Protein AF-A0A1D7NLD3-F1 (afdb_monomer)

Sequence (214 aa):
MAVQKTLVRSAPGFVASYILITTTVFVLLDVYAYEEGGLYALASFLNWGLGYVLFLGLMQNGGLTPEGTRTGIGTYFALGIAINILVALALVAFIIPGLYLLMRWLPAYSRALISYDGVGNSMRWSWAQTEPWQRPLSVGMLFPVLCLGASLAVPAIYSNFVEYVDDTEFALWSIFTNGVMSIGFVWLTVYGVAAFKLVCDQTADTGEALPASV

Solvent-accessible surface area (backbone atoms only — not comparable to full-atom values): 11212 Å² total; per-residue (Å²): 111,69,62,41,54,51,35,50,68,51,26,48,67,43,54,51,49,48,35,54,51,52,20,5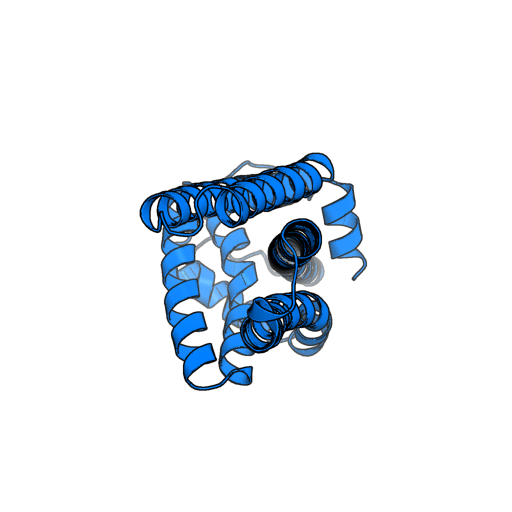1,54,52,31,50,34,61,76,76,38,69,83,42,63,70,58,55,52,53,52,49,53,51,48,53,53,48,48,52,54,33,48,49,41,36,37,51,54,58,63,71,37,86,90,47,70,62,40,60,73,64,53,53,52,55,38,46,54,54,50,50,52,56,30,48,56,30,36,73,76,36,56,67,64,10,53,51,50,44,68,34,38,40,25,14,55,57,44,27,36,57,32,88,48,51,57,68,56,18,39,53,49,20,43,65,63,40,59,91,40,49,66,68,50,54,62,64,44,48,60,33,50,50,24,49,48,47,47,53,50,50,57,60,54,43,69,78,45,52,95,80,54,53,77,67,57,50,51,53,47,39,46,49,43,36,41,40,38,34,49,18,51,52,47,45,49,43,46,19,53,35,53,35,50,57,47,51,54,49,34,60,76,70,68,48,71,78,81,78,78,133

Secondary structure (DSSP, 8-state):
-HHHHHHHHHSHHHHHHHHHHHHHHHHHHHHH-TT-HHHHHHHHHHHHHHHHHHHHHHHHHTTS-TT--SS-HHHHHHHHHHHHHHHHHHHHH-HHHHHHHHHHHHHHHHHHHHSS--HHHHHHHHHHHTSTTHHHHHHHHHHHHHHHHHHHHHHHHHHTTGGG--HHHHHHHHHHHHHHHHHHHHHHHHHHHHHHHHHHHHHHHTTPPP----

Structure (mmCIF, N/CA/C/O backbone):
data_AF-A0A1D7NLD3-F1
#
_entry.id   AF-A0A1D7NLD3-F1
#
loop_
_atom_site.group_PDB
_atom_site.id
_atom_site.type_symbol
_atom_site.label_atom_id
_atom_site.label_alt_id
_atom_site.label_comp_id
_atom_site.label_asym_id
_atom_site.label_entity_id
_atom_site.label_seq_id
_atom_site.pdbx_PDB_ins_code
_atom_site.Cartn_x
_atom_site.Cartn_y
_atom_site.Cartn_z
_atom_site.occupancy
_atom_site.B_iso_or_equiv
_atom_site.auth_seq_id
_atom_site.auth_comp_id
_atom_site.auth_asym_id
_atom_site.auth_atom_id
_atom_site.pdbx_PDB_model_num
ATOM 1 N N . MET A 1 1 ? -10.048 -13.022 4.665 1.00 68.62 1 MET A N 1
ATOM 2 C CA . MET A 1 1 ? -10.222 -13.065 3.191 1.00 68.62 1 MET A CA 1
ATOM 3 C C . MET A 1 1 ? -11.588 -12.548 2.723 1.00 68.62 1 MET A C 1
ATOM 5 O O . MET A 1 1 ? -11.620 -11.807 1.750 1.00 68.62 1 MET A O 1
ATOM 9 N N . ALA A 1 2 ? -12.707 -12.884 3.385 1.00 83.44 2 ALA A N 1
ATOM 10 C CA . ALA A 1 2 ? -14.034 -12.369 3.007 1.00 83.44 2 ALA A CA 1
ATOM 11 C C . ALA A 1 2 ? -14.119 -10.827 3.043 1.00 83.44 2 ALA A C 1
ATOM 13 O O . ALA A 1 2 ? -14.520 -10.224 2.055 1.00 83.44 2 ALA A O 1
ATOM 14 N N . VAL A 1 3 ? -13.626 -10.191 4.116 1.00 86.62 3 VAL A N 1
ATOM 15 C CA . VAL A 1 3 ? -13.619 -8.720 4.273 1.00 86.62 3 VAL A CA 1
ATOM 16 C C . VAL A 1 3 ? -12.855 -8.008 3.149 1.00 86.62 3 VAL A C 1
ATOM 18 O O . VAL A 1 3 ? -13.361 -7.049 2.577 1.00 86.62 3 VAL A O 1
ATOM 21 N N . GLN A 1 4 ? -11.673 -8.507 2.774 1.00 88.88 4 GLN A N 1
ATOM 22 C CA . GLN A 1 4 ? -10.877 -7.947 1.671 1.00 88.88 4 GLN A CA 1
ATOM 23 C C . GLN A 1 4 ? -11.639 -8.002 0.339 1.00 88.88 4 GLN A C 1
ATOM 25 O O . GLN A 1 4 ? -11.691 -7.011 -0.383 1.00 88.88 4 GLN A O 1
ATOM 30 N N . LYS A 1 5 ? -12.288 -9.138 0.035 1.00 90.56 5 LYS A N 1
ATOM 31 C CA . LYS A 1 5 ? -13.119 -9.283 -1.172 1.00 90.56 5 LYS A CA 1
ATOM 32 C C . LYS A 1 5 ? -14.277 -8.285 -1.176 1.00 90.56 5 LYS A C 1
ATOM 34 O O . LYS A 1 5 ? -14.559 -7.702 -2.218 1.00 90.56 5 LYS A O 1
ATOM 39 N N . THR A 1 6 ? -14.927 -8.083 -0.032 1.00 91.88 6 THR A N 1
ATOM 40 C CA . THR A 1 6 ? -16.003 -7.095 0.105 1.00 91.88 6 THR A CA 1
ATOM 41 C C . THR A 1 6 ? -15.493 -5.675 -0.131 1.00 91.88 6 THR A C 1
ATOM 43 O O . THR A 1 6 ? -16.111 -4.954 -0.903 1.00 91.88 6 THR A O 1
ATOM 46 N N . LEU A 1 7 ? -14.343 -5.300 0.442 1.00 91.56 7 LEU A N 1
ATOM 47 C CA . LEU A 1 7 ? -13.750 -3.965 0.270 1.00 91.56 7 LEU A CA 1
ATOM 48 C C . LEU A 1 7 ? -13.356 -3.663 -1.183 1.00 91.56 7 LEU A C 1
A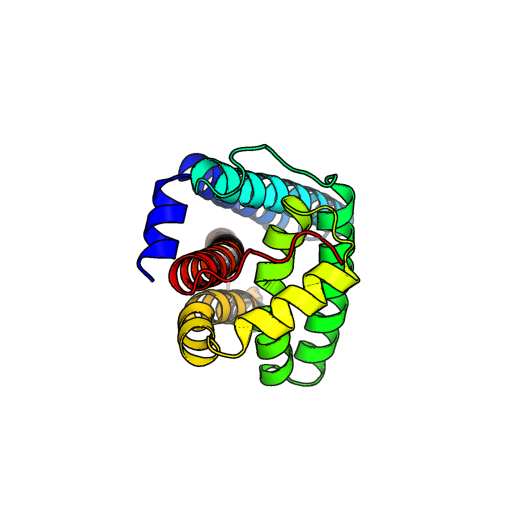TOM 50 O O . LEU A 1 7 ? -13.634 -2.582 -1.695 1.00 91.56 7 LEU A O 1
ATOM 54 N N . VAL A 1 8 ? -12.752 -4.629 -1.881 1.00 92.94 8 VAL A N 1
ATOM 55 C CA . VAL A 1 8 ? -12.428 -4.460 -3.309 1.00 92.94 8 VAL A CA 1
ATOM 56 C C . VAL A 1 8 ? -13.703 -4.282 -4.132 1.00 92.94 8 VAL A C 1
ATOM 58 O O . VAL A 1 8 ? -13.760 -3.429 -5.013 1.00 92.94 8 VAL A O 1
ATOM 61 N N . ARG A 1 9 ? -14.749 -5.058 -3.827 1.00 94.44 9 ARG A N 1
ATOM 62 C CA . ARG A 1 9 ? -16.044 -4.968 -4.517 1.00 94.44 9 ARG A CA 1
ATOM 63 C C . ARG A 1 9 ? -16.818 -3.694 -4.198 1.00 94.44 9 ARG A C 1
ATOM 65 O O . ARG A 1 9 ? -17.620 -3.286 -5.029 1.00 94.44 9 ARG A O 1
ATOM 72 N N . SER A 1 10 ? -16.595 -3.075 -3.039 1.00 92.69 10 SER A N 1
ATOM 73 C CA . SER A 1 10 ? -17.234 -1.805 -2.686 1.00 92.69 10 SER A CA 1
ATOM 74 C C . SER A 1 10 ? -16.553 -0.599 -3.335 1.00 92.69 10 SER A C 1
ATOM 76 O O . SER A 1 10 ? -17.198 0.424 -3.516 1.00 92.69 10 SER A O 1
ATOM 78 N N . ALA A 1 11 ? -15.275 -0.702 -3.716 1.00 94.56 11 ALA A N 1
ATOM 79 C CA . ALA A 1 11 ? -14.520 0.399 -4.322 1.00 94.56 11 ALA A CA 1
ATOM 80 C C . ALA A 1 11 ? -13.793 0.012 -5.634 1.00 94.56 11 ALA A C 1
ATOM 82 O O . ALA A 1 11 ? -12.611 0.334 -5.794 1.00 94.56 11 ALA A O 1
ATOM 83 N N . PRO A 1 12 ? -14.457 -0.647 -6.608 1.00 95.94 12 PRO A N 1
ATOM 84 C CA . PRO A 1 12 ? -13.783 -1.179 -7.792 1.00 95.94 12 PRO A CA 1
ATOM 85 C C . PRO A 1 12 ? -13.204 -0.067 -8.671 1.00 95.94 12 PRO A C 1
ATOM 87 O O . PRO A 1 12 ? -12.126 -0.236 -9.232 1.00 95.94 12 PRO A O 1
ATOM 90 N N . GLY A 1 13 ? -13.876 1.090 -8.743 1.00 96.31 13 GLY A N 1
ATOM 91 C CA . GLY A 1 13 ? -13.401 2.251 -9.498 1.00 96.31 13 GLY A CA 1
ATOM 92 C C . GLY A 1 13 ? -12.073 2.795 -8.970 1.00 96.31 13 GLY A C 1
ATOM 93 O O . GLY A 1 13 ? -11.173 3.062 -9.760 1.00 96.31 13 GLY A O 1
ATOM 94 N N . PHE A 1 14 ? -11.910 2.886 -7.647 1.00 96.81 14 PHE A N 1
ATOM 95 C CA . PHE A 1 14 ? -10.658 3.330 -7.025 1.00 96.81 14 PHE A CA 1
ATOM 96 C C . PHE A 1 14 ? -9.523 2.333 -7.259 1.00 96.81 14 PHE A C 1
ATOM 98 O O . PHE A 1 14 ? -8.421 2.733 -7.625 1.00 96.81 14 PHE A O 1
ATOM 105 N N . VAL A 1 15 ? -9.809 1.037 -7.105 1.00 97.25 15 VAL A N 1
ATOM 106 C CA . VAL A 1 15 ? -8.840 -0.040 -7.349 1.00 97.25 15 VAL A CA 1
ATOM 107 C C . VAL A 1 15 ? -8.377 -0.044 -8.806 1.00 97.25 15 VAL A C 1
ATOM 109 O O . VAL A 1 15 ? -7.177 -0.002 -9.068 1.00 97.25 15 VAL A O 1
ATOM 112 N N . ALA A 1 16 ? -9.318 -0.053 -9.753 1.00 97.56 16 ALA A N 1
ATOM 113 C CA . ALA A 1 16 ? -9.008 -0.078 -11.178 1.00 97.56 16 ALA A CA 1
ATOM 114 C C . ALA A 1 16 ? -8.259 1.186 -11.616 1.00 97.56 16 ALA A C 1
ATOM 116 O O . ALA A 1 16 ? -7.254 1.081 -12.312 1.00 97.56 16 ALA A O 1
ATOM 117 N N . SER A 1 17 ? -8.700 2.366 -11.166 1.00 97.69 17 SER A N 1
ATOM 118 C CA . SER A 1 17 ? -8.044 3.633 -11.513 1.00 97.69 17 SER A CA 1
ATOM 119 C C . SER A 1 17 ? -6.619 3.690 -10.975 1.00 97.69 17 SER A C 1
ATOM 121 O O . SER A 1 17 ? -5.718 4.076 -11.710 1.00 97.69 17 SER A O 1
ATOM 123 N N . TYR A 1 18 ? -6.393 3.264 -9.727 1.00 97.81 18 TYR A N 1
ATOM 124 C CA . TYR A 1 18 ? -5.048 3.222 -9.159 1.00 97.81 18 TYR A CA 1
ATOM 125 C C . TYR A 1 18 ? -4.126 2.325 -9.991 1.00 97.81 18 TYR A C 1
ATOM 127 O O . TYR A 1 18 ? -3.056 2.777 -10.391 1.00 97.81 18 TYR A O 1
ATOM 135 N N . ILE A 1 19 ? -4.551 1.092 -10.299 1.00 97.50 19 ILE A N 1
ATOM 136 C CA . ILE A 1 19 ? -3.748 0.146 -11.089 1.00 97.50 19 ILE A CA 1
ATOM 137 C C . ILE A 1 19 ? -3.465 0.722 -12.473 1.00 97.50 19 ILE A C 1
ATOM 139 O O . ILE A 1 19 ? -2.308 0.863 -12.844 1.00 97.50 19 ILE A O 1
ATOM 143 N N . LEU A 1 20 ? -4.502 1.123 -13.212 1.00 97.94 20 LEU A N 1
ATOM 144 C CA . LEU A 1 20 ? -4.343 1.607 -14.582 1.00 97.94 20 LEU A CA 1
ATOM 145 C C . LEU A 1 20 ? -3.452 2.846 -14.656 1.00 97.94 20 LEU A C 1
ATOM 147 O O . LEU A 1 20 ? -2.550 2.885 -15.489 1.00 97.94 20 LEU A O 1
ATOM 151 N N . ILE A 1 21 ? -3.670 3.838 -13.789 1.00 97.88 21 ILE A N 1
ATOM 152 C CA . ILE A 1 21 ? -2.895 5.082 -13.813 1.00 97.88 21 ILE A CA 1
ATOM 153 C C . ILE A 1 21 ? -1.442 4.804 -13.433 1.00 97.88 21 ILE A C 1
ATOM 155 O O . ILE A 1 21 ? -0.544 5.199 -14.168 1.00 97.88 21 ILE A O 1
ATOM 159 N N . THR A 1 22 ? -1.196 4.111 -12.318 1.00 97.31 22 THR A N 1
ATOM 160 C CA . THR A 1 22 ? 0.179 3.881 -11.849 1.00 97.31 22 THR A CA 1
ATOM 161 C C . THR A 1 22 ? 0.950 2.980 -12.805 1.00 97.31 22 THR A C 1
ATOM 163 O O . THR A 1 22 ? 2.046 3.349 -13.210 1.00 97.31 22 THR A O 1
ATOM 166 N N . THR A 1 23 ? 0.361 1.869 -13.259 1.00 96.75 23 THR A N 1
ATOM 167 C CA . THR A 1 23 ? 1.004 0.991 -14.242 1.00 96.75 23 THR A CA 1
ATOM 168 C C . THR A 1 23 ? 1.307 1.743 -15.534 1.00 96.75 23 THR A C 1
ATOM 170 O O . THR A 1 23 ? 2.436 1.692 -16.000 1.00 96.75 23 THR A O 1
ATOM 173 N N . THR A 1 24 ? 0.352 2.501 -16.083 1.00 97.12 24 THR A N 1
ATOM 174 C CA . THR A 1 24 ? 0.583 3.254 -17.329 1.00 97.12 24 THR A CA 1
ATOM 175 C C . THR A 1 24 ? 1.682 4.299 -17.161 1.00 97.12 24 THR A C 1
ATOM 177 O O . THR A 1 24 ? 2.563 4.392 -18.006 1.00 97.12 24 THR A O 1
ATOM 180 N N . VAL A 1 25 ? 1.656 5.077 -16.073 1.00 96.94 25 VAL A N 1
ATOM 181 C CA . VAL A 1 25 ? 2.651 6.130 -15.828 1.00 96.94 25 VAL A CA 1
ATOM 182 C C . VAL A 1 25 ? 4.054 5.543 -15.715 1.00 96.94 25 VAL A C 1
ATOM 184 O O . VAL A 1 25 ? 4.954 6.032 -16.390 1.00 96.94 25 VAL A O 1
ATOM 187 N N . PHE A 1 26 ? 4.249 4.491 -14.917 1.00 95.00 26 PHE A N 1
ATOM 188 C CA . PHE A 1 26 ? 5.578 3.897 -14.762 1.00 95.00 26 PHE A CA 1
ATOM 189 C C . PHE A 1 26 ? 6.047 3.162 -16.023 1.00 95.00 26 PHE A C 1
ATOM 191 O O . PHE A 1 26 ? 7.214 3.286 -16.371 1.00 95.00 26 PHE A O 1
ATOM 198 N N . VAL A 1 27 ? 5.150 2.521 -16.783 1.00 94.69 27 VAL A N 1
ATOM 199 C CA . VAL A 1 27 ? 5.501 1.944 -18.095 1.00 94.69 27 VAL A CA 1
ATOM 200 C C . VAL A 1 27 ? 5.967 3.016 -19.075 1.00 94.69 27 VAL A C 1
ATOM 202 O O . VAL A 1 27 ? 6.957 2.829 -19.774 1.00 94.69 27 VAL A O 1
ATOM 205 N N . LEU A 1 28 ? 5.278 4.159 -19.131 1.00 95.44 28 LEU A N 1
ATOM 206 C CA . LEU A 1 28 ? 5.694 5.262 -19.997 1.00 95.44 28 LEU A CA 1
ATOM 207 C C . LEU A 1 28 ? 7.058 5.826 -19.585 1.00 95.44 28 LEU A C 1
ATOM 209 O O . LEU A 1 28 ? 7.843 6.183 -20.459 1.00 95.44 28 LEU A O 1
ATOM 213 N N . LEU A 1 29 ? 7.348 5.891 -18.282 1.00 94.62 29 LEU A N 1
ATOM 214 C CA . LEU A 1 29 ? 8.667 6.298 -17.802 1.00 94.62 29 LEU A CA 1
ATOM 215 C C . LEU A 1 29 ? 9.743 5.282 -18.179 1.00 94.62 29 LEU A C 1
ATOM 217 O O . LEU A 1 29 ? 10.765 5.681 -18.722 1.00 94.62 29 LEU A O 1
ATOM 221 N N . ASP A 1 30 ? 9.485 3.990 -17.987 1.00 90.69 30 ASP A N 1
ATOM 222 C CA . ASP A 1 30 ? 10.442 2.935 -18.326 1.00 90.69 30 ASP A CA 1
ATOM 223 C C . ASP A 1 30 ? 10.759 2.906 -19.826 1.00 90.69 30 ASP A C 1
ATOM 225 O O . ASP A 1 30 ? 11.909 2.719 -20.206 1.00 90.69 30 ASP A O 1
ATOM 229 N N . VAL A 1 31 ? 9.761 3.119 -20.688 1.00 90.44 31 VAL A N 1
ATOM 230 C CA . VAL A 1 31 ? 9.941 3.044 -22.147 1.00 90.44 31 VAL A CA 1
ATOM 231 C C . VAL A 1 31 ? 10.528 4.330 -22.731 1.00 90.44 31 VAL A C 1
ATOM 233 O O . VAL A 1 31 ? 11.356 4.265 -23.635 1.00 90.44 31 VAL A O 1
ATOM 236 N N . TYR A 1 32 ? 10.105 5.503 -22.252 1.00 92.75 32 TYR A N 1
ATOM 237 C CA . TYR A 1 32 ? 10.427 6.778 -22.908 1.00 92.75 32 TYR A CA 1
ATOM 238 C C . TYR A 1 32 ? 11.342 7.701 -22.100 1.00 92.75 32 TYR A C 1
ATOM 240 O O . TYR A 1 32 ? 11.828 8.687 -22.651 1.00 92.75 32 TYR A O 1
ATOM 248 N N . ALA A 1 33 ? 11.556 7.437 -20.811 1.00 92.19 33 ALA A N 1
ATOM 249 C CA . ALA A 1 33 ? 12.243 8.358 -19.908 1.00 92.19 33 ALA A CA 1
ATOM 250 C C . ALA A 1 33 ? 13.053 7.643 -18.808 1.00 92.19 33 ALA A C 1
ATOM 252 O O . ALA A 1 33 ? 13.156 8.153 -17.691 1.00 92.19 33 ALA A O 1
ATOM 253 N N . TYR A 1 34 ? 13.640 6.478 -19.109 1.00 84.88 34 TYR A N 1
ATOM 254 C CA . TYR A 1 34 ? 14.316 5.639 -18.108 1.00 84.88 34 TYR A CA 1
ATOM 255 C C . TYR A 1 34 ? 15.527 6.319 -17.439 1.00 84.88 34 TYR A C 1
ATOM 257 O O . TYR A 1 34 ? 15.886 5.974 -16.314 1.00 84.88 34 TYR A O 1
ATOM 265 N N . GLU A 1 35 ? 16.142 7.310 -18.092 1.00 87.75 35 GLU A N 1
ATOM 266 C CA . GLU A 1 35 ? 17.273 8.083 -17.547 1.00 87.75 35 GLU A CA 1
ATOM 267 C C . GLU A 1 35 ? 16.829 9.279 -16.684 1.00 87.75 35 GLU A C 1
ATOM 269 O O . GLU A 1 35 ? 17.620 9.848 -15.929 1.00 87.75 35 GLU A O 1
ATOM 274 N N . GLU A 1 36 ? 15.549 9.655 -16.739 1.00 91.25 36 GLU A N 1
ATOM 275 C CA . GLU A 1 36 ? 15.025 10.875 -16.125 1.00 91.25 36 GLU A CA 1
ATOM 276 C C . GLU A 1 36 ? 14.579 10.635 -14.678 1.00 91.25 36 GLU A C 1
ATOM 278 O O . GLU A 1 36 ? 13.391 10.662 -14.337 1.00 91.25 36 GLU A O 1
ATOM 283 N N . GLY A 1 37 ? 15.546 10.442 -13.777 1.00 89.56 37 GLY A N 1
ATOM 284 C CA . GLY A 1 37 ? 15.280 10.176 -12.356 1.00 89.56 37 GLY A CA 1
ATOM 285 C C . GLY A 1 37 ? 14.360 11.207 -11.674 1.00 89.56 37 GLY A C 1
ATOM 286 O O . GLY A 1 37 ? 13.605 10.866 -10.760 1.00 89.56 37 GLY A O 1
ATOM 287 N N . GLY A 1 38 ? 14.353 12.461 -12.144 1.00 93.69 38 GLY A N 1
ATOM 288 C CA . GLY A 1 38 ? 13.434 13.498 -11.663 1.00 93.69 38 GLY A CA 1
ATOM 289 C C . GLY A 1 38 ? 11.957 13.200 -11.957 1.00 93.69 38 GLY A C 1
ATOM 290 O O . GLY A 1 38 ? 11.099 13.453 -11.108 1.00 93.69 38 GLY A O 1
ATOM 291 N N . LEU A 1 39 ? 11.649 12.609 -13.117 1.00 94.25 39 LEU A N 1
ATOM 292 C CA . LEU A 1 39 ? 10.285 12.213 -13.475 1.00 94.25 39 LEU A CA 1
ATOM 293 C C . LEU A 1 39 ? 9.809 11.019 -12.642 1.00 94.25 39 LEU A C 1
ATOM 295 O O . LEU A 1 39 ? 8.664 11.019 -12.189 1.00 94.25 39 LEU A O 1
ATOM 299 N N . TYR A 1 40 ? 10.692 10.063 -12.339 1.00 91.25 40 TYR A N 1
ATOM 300 C CA . TYR A 1 40 ? 10.395 8.974 -11.399 1.00 91.25 40 TYR A CA 1
ATOM 301 C C . TYR A 1 40 ? 10.090 9.488 -9.989 1.00 91.25 40 TYR A C 1
ATOM 303 O O . TYR A 1 40 ? 9.166 8.996 -9.332 1.00 91.25 40 TYR A O 1
ATOM 311 N N . ALA A 1 41 ? 10.818 10.506 -9.519 1.00 92.31 41 ALA A N 1
ATOM 312 C CA . ALA A 1 41 ? 10.533 11.136 -8.233 1.00 92.31 41 ALA A CA 1
ATOM 313 C C . ALA A 1 41 ? 9.143 11.796 -8.230 1.00 92.31 41 ALA A C 1
ATOM 315 O O . ALA A 1 41 ? 8.352 11.574 -7.310 1.00 92.31 41 ALA A O 1
ATOM 316 N N . LEU A 1 42 ? 8.800 12.544 -9.285 1.00 94.75 42 LEU A N 1
ATOM 317 C CA . LEU A 1 42 ? 7.479 13.161 -9.427 1.00 94.75 42 LEU A CA 1
ATOM 318 C C . LEU A 1 42 ? 6.355 12.114 -9.504 1.00 94.75 42 LEU A C 1
ATOM 320 O O . LEU A 1 42 ? 5.342 12.243 -8.811 1.00 94.75 42 LEU A O 1
ATOM 324 N N . ALA A 1 43 ? 6.543 11.050 -10.287 1.00 94.94 43 ALA A N 1
ATOM 325 C CA . ALA A 1 43 ? 5.602 9.936 -10.372 1.00 94.94 43 ALA A CA 1
ATOM 326 C C . ALA A 1 43 ? 5.429 9.223 -9.026 1.00 94.94 43 ALA A C 1
ATOM 328 O O . ALA A 1 43 ? 4.318 8.831 -8.680 1.00 94.94 43 ALA A O 1
ATOM 329 N N . SER A 1 44 ? 6.486 9.127 -8.218 1.00 91.81 44 SER A N 1
ATOM 330 C CA . SER A 1 44 ? 6.411 8.578 -6.860 1.00 91.81 44 SER A CA 1
ATOM 331 C C . SER A 1 44 ? 5.554 9.444 -5.928 1.00 91.81 44 SER A C 1
ATOM 333 O O . SER A 1 44 ? 4.751 8.908 -5.162 1.00 91.81 44 SER A O 1
ATOM 335 N N . PHE A 1 45 ? 5.641 10.777 -6.023 1.00 92.06 45 PHE A N 1
ATOM 336 C CA . PHE A 1 45 ? 4.745 11.675 -5.281 1.00 92.06 45 PHE A CA 1
ATOM 337 C C . PHE A 1 45 ? 3.286 11.536 -5.728 1.00 92.06 45 PHE A C 1
ATOM 339 O O . PHE A 1 45 ? 2.389 11.455 -4.885 1.00 92.06 45 PHE A O 1
ATOM 346 N N . LEU A 1 46 ? 3.043 11.452 -7.041 1.00 94.12 46 LEU A N 1
ATOM 347 C CA . LEU A 1 46 ? 1.708 11.188 -7.584 1.00 94.12 46 LEU A CA 1
ATOM 348 C C . LEU A 1 46 ? 1.167 9.841 -7.099 1.00 94.12 46 LEU A C 1
ATOM 350 O O . LEU A 1 46 ? 0.022 9.766 -6.658 1.00 94.12 46 LEU A O 1
ATOM 354 N N . ASN A 1 47 ? 1.998 8.800 -7.108 1.00 94.50 47 ASN A N 1
ATOM 355 C CA . ASN A 1 47 ? 1.653 7.478 -6.606 1.00 94.50 47 ASN A CA 1
ATOM 356 C C . ASN A 1 47 ? 1.242 7.523 -5.125 1.00 94.50 47 ASN A C 1
ATOM 358 O O . ASN A 1 47 ? 0.243 6.921 -4.736 1.00 94.50 47 ASN A O 1
ATOM 362 N N . TRP A 1 48 ? 1.956 8.293 -4.299 1.00 91.81 48 TRP A N 1
ATOM 363 C CA . TRP A 1 48 ? 1.615 8.450 -2.886 1.00 91.81 48 TRP A CA 1
ATOM 364 C C . TRP A 1 48 ? 0.259 9.142 -2.681 1.00 91.81 48 TRP A C 1
ATOM 366 O O . TRP A 1 48 ? -0.550 8.694 -1.863 1.00 91.81 48 TRP A O 1
ATOM 376 N N . GLY A 1 49 ? -0.026 10.184 -3.469 1.00 94.75 49 GLY A N 1
ATOM 377 C CA . GLY A 1 49 ? -1.327 10.858 -3.486 1.00 94.75 49 GLY A CA 1
ATOM 378 C C . GLY A 1 49 ? -2.463 9.955 -3.979 1.00 94.75 49 GLY A C 1
ATOM 379 O O . GLY A 1 49 ? -3.519 9.889 -3.349 1.00 94.75 49 GLY A O 1
ATOM 380 N N . LEU A 1 50 ? -2.243 9.190 -5.051 1.00 96.44 50 LEU A N 1
ATOM 381 C CA . LEU A 1 50 ? -3.201 8.192 -5.539 1.00 96.44 50 LEU A CA 1
ATOM 382 C C . LEU A 1 50 ? -3.439 7.084 -4.510 1.00 96.44 50 LEU A C 1
ATOM 384 O O . LEU A 1 50 ? -4.572 6.634 -4.350 1.00 96.44 50 LEU A O 1
ATOM 388 N N . GLY A 1 51 ? -2.402 6.683 -3.773 1.00 95.88 51 GLY A N 1
ATOM 389 C CA . GLY A 1 51 ? -2.518 5.739 -2.667 1.00 95.88 51 GLY A CA 1
ATOM 390 C C . GLY A 1 51 ? -3.433 6.263 -1.561 1.00 95.88 51 GLY A C 1
ATOM 391 O O . GLY A 1 51 ? -4.278 5.518 -1.070 1.00 95.88 51 GLY A O 1
ATOM 392 N N . TYR A 1 52 ? -3.341 7.554 -1.222 1.00 95.25 52 TYR A N 1
ATOM 393 C CA . TYR A 1 52 ? -4.279 8.196 -0.295 1.00 95.25 52 TYR A CA 1
ATOM 394 C C . TYR A 1 52 ? -5.722 8.186 -0.823 1.00 95.25 52 TYR A C 1
ATOM 396 O O . TYR A 1 52 ? -6.640 7.838 -0.083 1.00 95.25 52 TYR A O 1
ATOM 404 N N . VAL A 1 53 ? -5.933 8.518 -2.102 1.00 96.25 53 VAL A N 1
ATOM 405 C CA . VAL A 1 53 ? -7.269 8.502 -2.727 1.00 96.25 53 VAL A CA 1
ATOM 406 C C . VAL A 1 53 ? -7.864 7.092 -2.730 1.00 96.25 53 VAL A C 1
ATOM 408 O O . VAL A 1 53 ? -9.024 6.916 -2.358 1.00 96.25 53 VAL A O 1
ATOM 411 N N . LEU A 1 54 ? -7.070 6.079 -3.087 1.00 97.25 54 LEU A N 1
ATOM 412 C CA . LEU A 1 54 ? -7.461 4.671 -3.011 1.00 97.25 54 LEU A CA 1
ATOM 413 C C . LEU A 1 54 ? -7.848 4.281 -1.580 1.00 97.25 54 LEU A C 1
ATOM 415 O O . LEU A 1 54 ? -8.908 3.696 -1.360 1.00 97.25 54 LEU A O 1
ATOM 419 N N . PHE A 1 55 ? -6.992 4.609 -0.614 1.00 96.44 55 PHE A N 1
ATOM 420 C CA . PHE A 1 55 ? -7.205 4.311 0.795 1.00 96.44 55 PHE A CA 1
ATOM 421 C C . PHE A 1 55 ? -8.498 4.945 1.325 1.00 96.44 55 PHE A C 1
ATOM 423 O O . PHE A 1 55 ? -9.330 4.256 1.920 1.00 96.44 55 PHE A O 1
ATOM 430 N N . LEU A 1 56 ? -8.708 6.236 1.058 1.00 94.88 56 LEU A N 1
ATOM 431 C CA . LEU A 1 56 ? -9.908 6.957 1.468 1.00 94.88 56 LEU A CA 1
ATOM 432 C C . LEU A 1 56 ? -11.161 6.380 0.798 1.00 94.88 56 LEU A C 1
ATOM 434 O O . LEU A 1 56 ? -12.162 6.149 1.475 1.00 94.88 56 LEU A O 1
ATOM 438 N N . GLY A 1 57 ? -11.091 6.078 -0.501 1.00 95.00 57 GLY A N 1
ATOM 439 C CA . GLY A 1 57 ? -12.180 5.442 -1.238 1.00 95.00 57 GLY A CA 1
ATOM 440 C C . GLY A 1 57 ? -12.559 4.075 -0.662 1.00 95.00 57 GLY A C 1
ATOM 441 O O . GLY A 1 57 ? -13.746 3.778 -0.522 1.00 95.00 57 GLY A O 1
ATOM 442 N N . LEU A 1 58 ? -11.577 3.259 -0.263 1.00 96.12 58 LEU A N 1
ATOM 443 C CA . LEU A 1 58 ? -11.809 1.973 0.406 1.00 96.12 58 LEU A CA 1
ATOM 444 C C . LEU A 1 58 ? -12.452 2.145 1.788 1.00 96.12 58 LEU A C 1
ATOM 446 O O . LEU A 1 58 ? -13.375 1.405 2.122 1.00 96.12 58 LEU A O 1
ATOM 450 N N . MET A 1 59 ? -12.001 3.122 2.578 1.00 94.75 59 MET A N 1
ATOM 451 C CA . MET A 1 59 ? -12.564 3.421 3.901 1.00 94.75 59 MET A CA 1
ATOM 452 C C . MET A 1 59 ? -14.017 3.911 3.809 1.00 94.75 59 MET A C 1
ATOM 454 O O . MET A 1 59 ? -14.886 3.399 4.518 1.00 94.75 59 MET A O 1
ATOM 458 N N . GLN A 1 60 ? -14.293 4.853 2.903 1.00 93.44 60 GLN A N 1
ATOM 459 C CA . GLN A 1 60 ? -15.622 5.436 2.699 1.00 93.44 60 GLN A CA 1
ATOM 460 C C . GLN A 1 60 ? -16.620 4.396 2.188 1.00 93.44 60 GLN A C 1
ATOM 462 O O . GLN A 1 60 ? -17.655 4.172 2.814 1.00 93.44 60 GLN A O 1
ATOM 467 N N . ASN A 1 61 ? -16.290 3.695 1.100 1.00 93.00 61 ASN A N 1
ATOM 468 C CA . ASN A 1 61 ? -17.177 2.671 0.539 1.00 93.00 61 ASN A CA 1
ATOM 469 C C . ASN A 1 61 ? -17.256 1.411 1.417 1.00 93.00 61 ASN A C 1
ATOM 471 O O . ASN A 1 61 ? -18.221 0.656 1.337 1.00 93.00 61 ASN A O 1
ATOM 475 N N . GLY A 1 62 ? -16.258 1.184 2.277 1.00 91.56 62 GLY A N 1
ATOM 476 C CA . GLY A 1 62 ? -16.259 0.120 3.279 1.00 91.56 62 GLY A CA 1
ATOM 477 C C . GLY A 1 62 ? -17.121 0.406 4.515 1.00 91.56 62 GLY A C 1
ATOM 478 O O . GLY A 1 62 ? -17.246 -0.484 5.367 1.00 91.56 62 GLY A O 1
ATOM 479 N N . GLY A 1 63 ? -17.697 1.612 4.615 1.00 89.88 63 GLY A N 1
ATOM 480 C CA . GLY A 1 63 ? -18.541 2.056 5.725 1.00 89.88 63 GLY A CA 1
ATOM 481 C C . GLY A 1 63 ? -17.771 2.412 7.000 1.00 89.88 63 GLY A C 1
ATOM 482 O O . GLY A 1 63 ? -18.353 2.394 8.079 1.00 89.88 63 GLY A O 1
ATOM 483 N N . LEU A 1 64 ? -16.468 2.699 6.903 1.00 89.62 64 LEU A N 1
ATOM 484 C CA . LEU A 1 64 ? -15.593 2.935 8.061 1.00 89.62 64 LEU A CA 1
ATOM 485 C C . LEU A 1 64 ? -15.463 4.419 8.437 1.00 89.62 64 LEU A C 1
ATOM 487 O O . LEU A 1 64 ? -14.864 4.739 9.458 1.00 89.62 64 LEU A O 1
ATOM 491 N N . THR A 1 65 ? -16.025 5.325 7.634 1.00 88.94 65 THR A N 1
ATOM 492 C CA . THR A 1 65 ? -16.032 6.781 7.878 1.00 88.94 65 THR A CA 1
ATOM 493 C C . THR A 1 65 ? -17.454 7.375 7.803 1.00 88.94 65 THR A C 1
ATOM 495 O O . THR A 1 65 ? -17.668 8.316 7.035 1.00 88.94 65 THR A O 1
ATOM 498 N N . PRO A 1 66 ? -18.460 6.841 8.526 1.00 80.12 66 PRO A N 1
ATOM 499 C CA . PRO A 1 66 ? -19.845 7.318 8.414 1.00 80.12 66 PRO A CA 1
ATOM 500 C C . PRO A 1 66 ? -20.019 8.773 8.881 1.00 80.12 66 PRO A C 1
ATOM 502 O O . PRO A 1 66 ? -20.844 9.500 8.340 1.00 80.12 66 PRO A O 1
ATOM 505 N N . GLU A 1 67 ? -19.201 9.217 9.836 1.00 81.12 67 GLU A N 1
ATOM 506 C CA . GLU A 1 67 ? -19.179 10.594 10.354 1.00 81.12 67 GLU A CA 1
ATOM 507 C C . GLU A 1 67 ? -18.134 11.481 9.647 1.00 81.12 67 GLU A C 1
ATOM 509 O O . GLU A 1 67 ? -17.817 12.577 10.106 1.00 81.12 67 GLU A O 1
ATOM 514 N N . GLY A 1 68 ? -17.568 11.001 8.536 1.00 82.12 68 GLY A N 1
ATOM 515 C CA . GLY A 1 68 ? -16.451 11.643 7.851 1.00 82.12 68 GLY A CA 1
ATOM 516 C C . GLY A 1 68 ? -15.090 11.356 8.493 1.00 82.12 68 GLY A C 1
ATOM 517 O O . GLY A 1 68 ? -14.934 10.476 9.341 1.00 82.12 68 GLY A O 1
ATOM 518 N N . THR A 1 69 ? -14.071 12.074 8.024 1.00 84.56 69 THR A N 1
ATOM 519 C CA . THR A 1 69 ? -12.696 11.988 8.533 1.00 84.56 69 THR A CA 1
ATOM 520 C C . THR A 1 69 ? -12.503 12.989 9.663 1.00 84.56 69 THR A C 1
ATOM 522 O O . THR A 1 69 ? -12.872 14.154 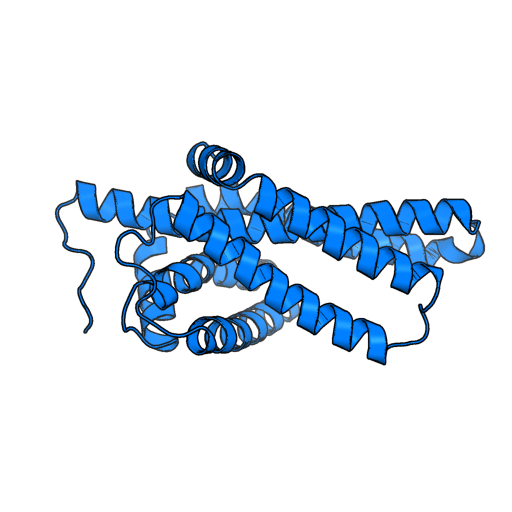9.512 1.00 84.56 69 THR A O 1
ATOM 525 N N . ARG A 1 70 ? -11.909 12.566 10.781 1.00 78.88 70 ARG A N 1
ATOM 526 C CA . ARG A 1 70 ? -11.732 13.431 11.960 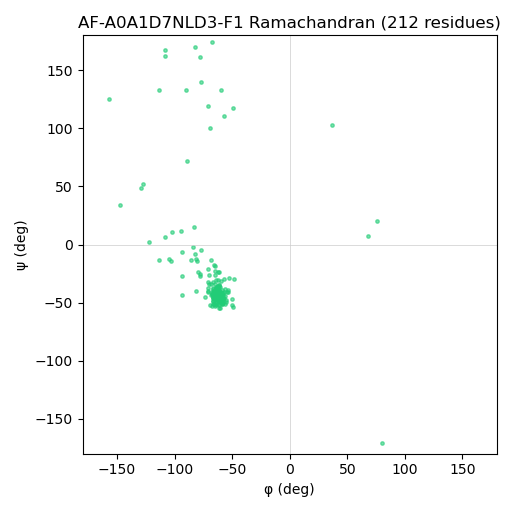1.00 78.88 70 ARG A CA 1
ATOM 527 C C . ARG A 1 70 ? -10.382 14.141 11.995 1.00 78.88 70 ARG A C 1
ATOM 529 O O . ARG A 1 70 ? -10.290 15.235 12.547 1.00 78.88 70 ARG A O 1
ATOM 536 N N . THR A 1 71 ? -9.353 13.566 11.379 1.00 75.31 71 THR A N 1
ATOM 537 C CA . THR A 1 71 ? -8.055 14.227 11.183 1.00 75.31 71 THR A CA 1
ATOM 538 C C . THR A 1 71 ? -7.829 14.610 9.729 1.00 75.31 71 THR A C 1
ATOM 540 O O . THR A 1 71 ? -8.480 14.118 8.805 1.00 75.31 71 THR A O 1
ATOM 543 N N . GLY A 1 72 ? -6.881 15.527 9.536 1.00 73.62 72 GLY A N 1
ATOM 544 C CA . GLY A 1 72 ? -6.476 15.984 8.217 1.00 73.62 72 GLY A CA 1
ATOM 545 C C . GLY A 1 72 ? -5.561 14.999 7.489 1.00 73.62 72 GLY A C 1
ATOM 546 O O . GLY A 1 72 ? -4.867 14.174 8.086 1.00 73.62 72 GLY A O 1
ATOM 547 N N . ILE A 1 73 ? -5.488 15.190 6.172 1.00 84.06 73 ILE A N 1
ATOM 548 C CA . ILE A 1 73 ? -4.592 14.491 5.240 1.00 84.06 73 ILE A CA 1
ATOM 549 C C . ILE A 1 73 ? -3.121 14.450 5.709 1.00 84.06 73 ILE A C 1
ATOM 551 O O . ILE A 1 73 ? -2.405 13.485 5.450 1.00 84.06 73 ILE A O 1
ATOM 555 N N . GLY A 1 74 ? -2.678 15.462 6.465 1.00 86.06 74 GLY A N 1
ATOM 556 C CA . GLY A 1 74 ? -1.323 15.538 7.014 1.00 86.06 74 GLY A CA 1
ATOM 557 C C . GLY A 1 74 ? -0.969 14.387 7.960 1.00 86.06 74 GLY A C 1
ATOM 558 O O . GLY A 1 74 ? 0.155 13.895 7.905 1.00 86.06 74 GLY A O 1
ATOM 559 N N . THR A 1 75 ? -1.913 13.895 8.773 1.00 87.62 75 THR A N 1
ATOM 560 C CA . THR A 1 75 ? -1.651 12.773 9.692 1.00 87.62 75 THR A CA 1
ATOM 561 C C . THR A 1 75 ? -1.387 11.482 8.922 1.00 87.62 75 THR A C 1
ATOM 563 O O . THR A 1 75 ? -0.469 10.743 9.275 1.00 87.62 75 THR A O 1
ATOM 566 N N . TYR A 1 76 ? -2.127 11.237 7.834 1.00 88.69 76 TYR A N 1
ATOM 567 C CA . TYR A 1 76 ? -1.901 10.088 6.952 1.00 88.69 76 TYR A CA 1
ATOM 568 C C . TYR A 1 76 ? -0.487 10.109 6.363 1.00 88.69 76 TYR A C 1
ATOM 570 O O . TYR A 1 76 ? 0.217 9.101 6.400 1.00 88.69 76 TYR A O 1
ATOM 578 N N . PHE A 1 77 ? -0.041 11.265 5.867 1.00 89.69 77 PHE A N 1
ATOM 579 C CA . PHE A 1 77 ? 1.285 11.398 5.271 1.00 89.69 77 PHE A CA 1
ATOM 580 C C . PHE A 1 77 ? 2.415 11.334 6.305 1.00 89.69 77 PHE A C 1
ATOM 582 O O . PHE A 1 77 ? 3.408 10.645 6.077 1.00 89.69 77 PHE A O 1
ATOM 589 N N . ALA A 1 78 ? 2.255 11.970 7.467 1.00 91.75 78 ALA A N 1
ATOM 590 C CA . ALA A 1 78 ? 3.230 11.888 8.555 1.00 91.75 78 ALA A CA 1
ATOM 591 C C . ALA A 1 78 ? 3.392 10.446 9.066 1.00 91.75 78 ALA A C 1
ATOM 593 O O . ALA A 1 78 ? 4.512 9.967 9.247 1.00 91.75 78 ALA A O 1
ATOM 594 N N . LEU A 1 79 ? 2.276 9.730 9.232 1.00 91.19 79 LEU A N 1
ATOM 595 C CA . LEU A 1 79 ? 2.277 8.306 9.557 1.00 91.19 79 LEU A CA 1
ATOM 596 C C . LEU 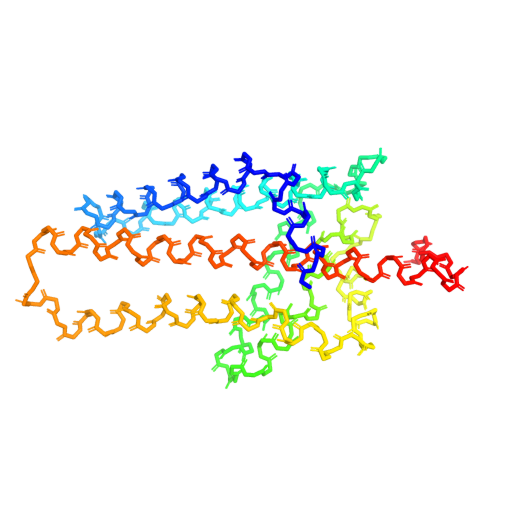A 1 79 ? 2.914 7.479 8.432 1.00 91.19 79 LEU A C 1
ATOM 598 O O . LEU A 1 79 ? 3.708 6.585 8.707 1.00 91.19 79 LEU A O 1
ATOM 602 N N . GLY A 1 80 ? 2.619 7.830 7.177 1.00 89.00 80 GLY A N 1
ATOM 603 C CA . GLY A 1 80 ? 3.252 7.294 5.976 1.00 89.00 80 GLY A CA 1
ATOM 604 C C . GLY A 1 80 ? 4.770 7.304 6.059 1.00 89.00 80 GLY A C 1
ATOM 605 O O . GLY A 1 80 ? 5.402 6.262 5.919 1.00 89.00 80 GLY A O 1
ATOM 606 N N . ILE A 1 81 ? 5.345 8.469 6.344 1.00 91.69 81 ILE A N 1
ATOM 607 C CA . ILE A 1 81 ? 6.792 8.647 6.487 1.00 91.69 81 ILE A CA 1
ATOM 608 C C . ILE A 1 81 ? 7.327 7.815 7.659 1.00 91.69 81 ILE A C 1
ATOM 610 O O . ILE A 1 81 ? 8.294 7.075 7.488 1.00 91.69 81 ILE A O 1
ATOM 614 N N . ALA A 1 82 ? 6.689 7.894 8.831 1.00 91.44 82 ALA A N 1
ATOM 615 C CA . ALA A 1 82 ? 7.147 7.191 10.029 1.00 91.44 82 ALA A CA 1
ATOM 616 C C . ALA A 1 82 ? 7.167 5.664 9.839 1.00 91.44 82 ALA A C 1
ATOM 618 O O . ALA A 1 82 ? 8.178 5.018 10.119 1.00 91.44 82 ALA A O 1
ATOM 619 N N . ILE A 1 83 ? 6.074 5.090 9.325 1.00 88.69 83 ILE A N 1
ATOM 620 C CA . ILE A 1 83 ? 5.974 3.652 9.058 1.00 88.69 83 ILE A CA 1
ATOM 621 C C . ILE A 1 83 ? 6.962 3.251 7.967 1.00 88.69 83 ILE A C 1
ATOM 623 O O . ILE A 1 83 ? 7.691 2.287 8.169 1.00 88.69 83 ILE A O 1
ATOM 627 N N . ASN A 1 84 ? 7.044 3.987 6.853 1.00 87.31 84 ASN A N 1
ATOM 628 C CA . ASN A 1 84 ? 7.948 3.630 5.759 1.00 87.31 84 ASN A CA 1
ATOM 629 C C . ASN A 1 84 ? 9.414 3.618 6.197 1.00 87.31 84 ASN A C 1
ATOM 631 O O . ASN A 1 84 ? 10.116 2.671 5.867 1.00 87.31 84 ASN A O 1
ATOM 635 N N . ILE A 1 85 ? 9.874 4.605 6.973 1.00 89.69 85 ILE A N 1
ATOM 636 C CA . ILE A 1 85 ? 11.259 4.630 7.470 1.00 89.69 85 ILE A CA 1
ATOM 637 C C . ILE A 1 85 ? 11.524 3.423 8.374 1.00 89.69 85 ILE A C 1
ATOM 639 O O . ILE A 1 85 ? 12.489 2.692 8.165 1.00 89.69 85 ILE A O 1
ATOM 643 N N . LEU A 1 86 ? 10.665 3.188 9.367 1.00 88.31 86 LEU A N 1
ATOM 644 C CA . LEU A 1 86 ? 10.873 2.116 10.342 1.00 88.31 86 LEU A CA 1
ATOM 645 C C . LEU A 1 86 ? 10.759 0.726 9.706 1.00 88.31 86 LEU A C 1
ATOM 647 O O . LEU A 1 86 ? 11.565 -0.155 10.003 1.00 88.31 86 LEU A O 1
ATOM 651 N N . VAL A 1 87 ? 9.790 0.534 8.810 1.00 84.44 87 VAL A N 1
ATOM 652 C CA . VAL A 1 87 ? 9.618 -0.711 8.056 1.00 84.44 87 VAL A CA 1
ATOM 653 C C . VAL A 1 87 ? 10.781 -0.915 7.091 1.00 84.44 87 VAL A C 1
ATOM 655 O O . VAL A 1 87 ? 11.302 -2.022 7.041 1.00 84.44 87 VAL A O 1
ATOM 658 N N . ALA A 1 88 ? 11.243 0.116 6.377 1.00 84.44 88 ALA A N 1
ATOM 659 C CA . ALA A 1 88 ? 12.391 0.001 5.477 1.00 84.44 88 ALA A CA 1
ATOM 660 C C . ALA A 1 88 ? 13.667 -0.378 6.238 1.00 84.44 88 ALA A C 1
ATOM 662 O O . ALA A 1 88 ? 14.334 -1.337 5.859 1.00 84.44 88 ALA A O 1
ATOM 663 N N . LEU A 1 89 ? 13.969 0.304 7.348 1.00 88.44 89 LEU A N 1
ATOM 664 C CA . LEU A 1 89 ? 15.116 -0.030 8.200 1.00 88.44 89 LEU A CA 1
ATOM 665 C C . LEU A 1 89 ? 15.036 -1.472 8.710 1.00 88.44 89 LEU A C 1
ATOM 667 O O . LEU A 1 89 ? 16.029 -2.199 8.684 1.00 88.44 89 LEU A O 1
ATOM 671 N N . ALA A 1 90 ? 13.849 -1.904 9.137 1.00 87.19 90 ALA A N 1
ATOM 672 C CA . ALA A 1 90 ? 13.644 -3.263 9.604 1.00 87.19 90 ALA A CA 1
ATOM 673 C C . ALA A 1 90 ? 13.772 -4.291 8.476 1.00 87.19 90 ALA 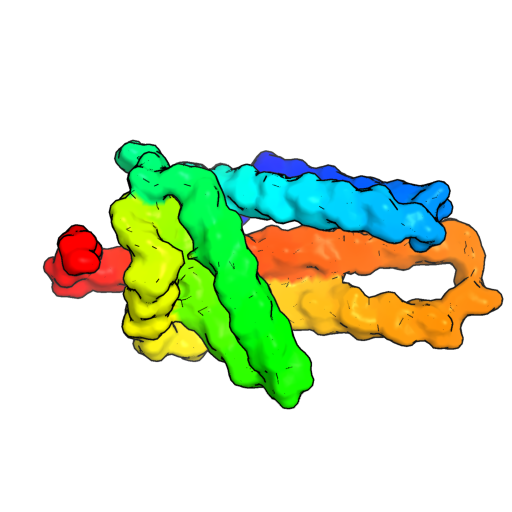A C 1
ATOM 675 O O . ALA A 1 90 ? 14.427 -5.298 8.694 1.00 87.19 90 ALA A O 1
ATOM 676 N N . LEU A 1 91 ? 13.219 -4.041 7.285 1.00 84.12 91 LEU A N 1
ATOM 677 C CA . LEU A 1 91 ? 13.342 -4.929 6.123 1.00 84.12 91 LEU A CA 1
ATOM 678 C C . LEU A 1 91 ? 14.795 -5.065 5.654 1.00 84.12 91 LEU A C 1
ATOM 680 O O . LEU A 1 91 ? 15.206 -6.169 5.303 1.00 84.12 91 LEU A O 1
ATOM 684 N N . VAL A 1 92 ? 15.564 -3.969 5.685 1.00 84.88 92 VAL A N 1
ATOM 685 C CA . VAL A 1 92 ? 16.999 -3.961 5.360 1.00 84.88 92 VAL A CA 1
ATOM 686 C C . VAL A 1 92 ? 17.795 -4.779 6.374 1.00 84.88 92 VAL A C 1
ATOM 688 O O . VAL A 1 92 ? 18.675 -5.538 5.981 1.00 84.88 92 VAL A O 1
ATOM 691 N N . ALA A 1 93 ? 17.484 -4.657 7.668 1.00 88.38 93 ALA A N 1
ATOM 692 C CA . ALA A 1 93 ? 18.135 -5.461 8.697 1.00 88.38 93 ALA A CA 1
ATOM 693 C C . ALA A 1 93 ? 17.727 -6.941 8.595 1.00 88.38 93 ALA A C 1
ATOM 695 O O . ALA A 1 93 ? 18.583 -7.819 8.545 1.00 88.38 93 ALA A O 1
ATOM 696 N N . PHE A 1 94 ? 16.418 -7.210 8.564 1.00 89.69 94 PHE A N 1
ATOM 697 C CA . PHE A 1 94 ? 15.818 -8.538 8.479 1.00 89.69 94 PHE A CA 1
ATOM 698 C C . PHE A 1 94 ? 14.386 -8.482 7.910 1.00 89.69 94 PHE A C 1
ATOM 700 O O . PHE A 1 94 ? 13.479 -7.875 8.483 1.00 89.69 94 PHE A O 1
ATOM 707 N N . ILE A 1 95 ? 14.134 -9.247 6.844 1.00 86.94 95 ILE A N 1
ATOM 708 C CA . ILE A 1 95 ? 12.833 -9.278 6.151 1.00 86.94 95 ILE A CA 1
ATOM 709 C C . ILE A 1 95 ? 11.668 -9.608 7.106 1.00 86.94 95 ILE A C 1
ATOM 711 O O . ILE A 1 95 ? 10.655 -8.911 7.109 1.00 86.94 95 ILE A O 1
ATOM 715 N N . ILE A 1 96 ? 11.796 -10.645 7.944 1.00 89.19 96 ILE A N 1
ATOM 716 C CA . ILE A 1 96 ? 10.695 -11.112 8.810 1.00 89.19 96 ILE A CA 1
ATOM 717 C C . ILE A 1 96 ? 10.274 -10.044 9.846 1.00 89.19 96 ILE A C 1
ATOM 719 O O . ILE A 1 96 ? 9.085 -9.718 9.892 1.00 89.19 96 ILE A O 1
ATOM 723 N N . PRO A 1 97 ? 11.186 -9.449 10.643 1.00 88.25 97 PRO A N 1
ATOM 724 C CA . PRO A 1 97 ? 10.863 -8.318 11.515 1.00 88.25 97 PRO A CA 1
ATOM 725 C C . PRO A 1 97 ? 10.222 -7.127 10.795 1.00 88.25 97 PRO A C 1
ATOM 727 O O . PRO A 1 97 ? 9.268 -6.552 11.318 1.00 88.25 97 PRO A O 1
ATOM 730 N N . GLY A 1 98 ? 10.693 -6.773 9.594 1.00 90.88 98 GLY A N 1
ATOM 731 C CA . GLY A 1 98 ? 10.102 -5.682 8.815 1.00 90.88 98 GLY A CA 1
ATOM 732 C C . GLY A 1 98 ? 8.660 -5.965 8.392 1.00 90.88 98 GLY A C 1
ATOM 733 O O . GLY A 1 98 ? 7.779 -5.126 8.589 1.00 90.88 98 GLY A O 1
ATOM 734 N N . LEU A 1 99 ? 8.387 -7.177 7.902 1.00 90.88 99 LEU A N 1
ATOM 735 C CA . LEU A 1 99 ? 7.029 -7.613 7.567 1.00 90.88 99 LEU A CA 1
ATOM 736 C C . LEU A 1 99 ? 6.120 -7.669 8.798 1.00 90.88 99 LEU A C 1
ATOM 738 O O . LEU A 1 99 ? 4.952 -7.289 8.714 1.00 90.88 99 LEU A O 1
ATOM 742 N N . TYR A 1 100 ? 6.652 -8.094 9.945 1.00 92.25 100 TYR A N 1
ATOM 743 C CA . TYR A 1 100 ? 5.918 -8.099 11.206 1.00 92.25 100 TYR A CA 1
ATOM 744 C C . TYR A 1 100 ? 5.520 -6.679 11.634 1.00 92.25 100 TYR A C 1
ATOM 746 O O . TYR A 1 100 ? 4.355 -6.442 11.946 1.00 92.25 100 TYR A O 1
ATOM 754 N N . LEU A 1 101 ? 6.442 -5.712 11.587 1.00 93.25 101 LEU A N 1
ATOM 755 C CA . LEU A 1 101 ? 6.139 -4.309 11.893 1.00 93.25 101 LEU A CA 1
ATOM 756 C C . LEU A 1 101 ? 5.093 -3.730 10.935 1.00 93.25 101 LEU A C 1
ATOM 758 O O . LEU A 1 101 ? 4.116 -3.128 11.383 1.00 93.25 101 LEU A O 1
ATOM 762 N N . LEU A 1 102 ? 5.255 -3.970 9.631 1.00 92.56 102 LEU A N 1
ATOM 763 C CA . LEU A 1 102 ? 4.308 -3.528 8.609 1.00 92.56 102 LEU A CA 1
ATOM 764 C C . LEU A 1 102 ? 2.901 -4.063 8.901 1.00 92.56 102 LEU A C 1
ATOM 766 O O . LEU A 1 102 ? 1.940 -3.303 8.995 1.00 92.56 102 LEU A O 1
ATOM 770 N N . MET A 1 103 ? 2.789 -5.369 9.136 1.00 94.38 103 MET A N 1
ATOM 771 C CA . MET A 1 103 ? 1.537 -6.045 9.471 1.00 94.38 103 MET A CA 1
ATOM 772 C C . MET A 1 103 ? 0.819 -5.408 10.668 1.00 94.38 103 MET A C 1
ATOM 774 O O . MET A 1 103 ? -0.404 -5.264 10.648 1.00 94.38 103 MET A O 1
ATOM 778 N N . ARG A 1 104 ? 1.583 -5.027 11.696 1.00 94.69 104 ARG A N 1
ATOM 779 C CA . ARG A 1 104 ? 1.085 -4.491 12.970 1.00 94.69 104 ARG A CA 1
ATOM 780 C C . ARG A 1 104 ? 0.671 -3.026 12.887 1.00 94.69 104 ARG A C 1
ATOM 782 O O . ARG A 1 104 ? -0.176 -2.602 13.670 1.00 94.69 104 ARG A O 1
ATOM 789 N N . TRP A 1 105 ? 1.260 -2.249 11.980 1.00 95.19 105 TRP A N 1
ATOM 790 C CA . TRP A 1 105 ? 1.021 -0.806 11.878 1.00 95.19 105 TRP A CA 1
ATOM 791 C C . TRP A 1 105 ? 0.130 -0.386 10.713 1.00 95.19 105 TRP A C 1
ATOM 793 O O . TRP A 1 105 ? -0.357 0.739 10.722 1.00 95.19 105 TRP A O 1
ATOM 803 N N . LEU A 1 106 ? -0.165 -1.262 9.752 1.00 94.12 106 LEU A N 1
ATOM 804 C CA . LEU A 1 106 ? -1.091 -0.922 8.667 1.00 94.12 106 LEU A CA 1
ATOM 805 C C . LEU A 1 106 ? -2.491 -0.467 9.142 1.00 94.12 106 LEU A C 1
ATOM 807 O O . LEU A 1 106 ? -3.011 0.495 8.577 1.00 94.12 106 LEU A O 1
ATOM 811 N N . PRO A 1 107 ? -3.106 -1.044 10.194 1.00 95.25 107 PRO A N 1
ATOM 812 C CA . PRO A 1 107 ? -4.376 -0.524 10.717 1.00 95.25 107 PRO A CA 1
ATOM 813 C C . PRO A 1 107 ? -4.286 0.884 11.325 1.00 95.25 107 PRO A C 1
ATOM 815 O O . PRO A 1 107 ? -5.310 1.558 11.456 1.00 95.25 107 PRO A O 1
ATOM 818 N N . ALA A 1 108 ? -3.082 1.358 11.670 1.00 94.56 108 ALA A N 1
ATOM 819 C CA . ALA A 1 108 ? -2.880 2.695 12.219 1.00 94.56 108 ALA A CA 1
ATOM 820 C C . ALA A 1 108 ? -3.300 3.793 11.232 1.00 94.56 108 ALA A C 1
ATOM 822 O O . ALA A 1 108 ? -3.770 4.834 11.681 1.00 94.56 108 ALA A O 1
ATOM 823 N N . TYR A 1 109 ? -3.188 3.565 9.914 1.00 92.94 109 TYR A N 1
ATOM 824 C CA . TYR A 1 109 ? -3.642 4.530 8.902 1.00 92.94 109 TYR A CA 1
ATOM 825 C C . TYR A 1 109 ? -5.143 4.790 9.006 1.00 92.94 109 TYR A C 1
ATOM 827 O O . TYR A 1 109 ? -5.580 5.939 8.993 1.00 92.94 109 TYR A O 1
ATOM 835 N N . SER A 1 110 ? -5.930 3.725 9.163 1.00 93.75 110 SER A N 1
ATOM 836 C CA . SER A 1 110 ? -7.384 3.804 9.318 1.00 93.75 110 SER A CA 1
ATOM 837 C C . SER A 1 110 ? -7.774 4.466 10.625 1.00 93.75 110 SER A C 1
ATOM 839 O O . SER A 1 110 ? -8.604 5.372 10.612 1.00 93.75 110 SER A O 1
ATOM 841 N N . ARG A 1 111 ? -7.127 4.082 11.734 1.00 92.06 111 ARG A N 1
ATOM 842 C CA . ARG A 1 111 ? -7.363 4.711 13.039 1.00 92.06 111 ARG A CA 1
ATOM 843 C C . ARG A 1 111 ? -7.077 6.203 12.990 1.00 92.06 111 ARG A C 1
ATOM 845 O O . ARG A 1 111 ? -7.949 6.979 13.364 1.00 92.06 111 ARG A O 1
ATOM 852 N N . ALA A 1 112 ? -5.904 6.576 12.481 1.00 91.19 112 ALA A N 1
ATOM 853 C CA . ALA A 1 112 ? -5.474 7.961 12.395 1.00 91.19 112 ALA A CA 1
ATOM 854 C C . ALA A 1 112 ? -6.510 8.824 11.680 1.00 91.19 112 ALA A C 1
ATOM 856 O O . ALA A 1 112 ? -6.760 9.932 12.127 1.00 91.19 112 ALA A O 1
ATOM 857 N N . LEU A 1 113 ? -7.143 8.314 10.618 1.00 89.19 113 LEU A N 1
ATOM 858 C CA . LEU A 1 113 ? -8.116 9.065 9.825 1.00 89.19 113 LEU A CA 1
ATOM 859 C C . LEU A 1 113 ? -9.454 9.320 10.535 1.00 89.19 113 LEU A C 1
ATOM 861 O O . LEU A 1 113 ? -10.119 10.326 10.270 1.00 89.19 113 LEU A O 1
ATOM 865 N N . ILE A 1 114 ? -9.881 8.384 11.385 1.00 89.44 114 ILE A N 1
ATOM 866 C CA . ILE A 1 114 ? -11.217 8.402 11.996 1.00 89.44 114 ILE A CA 1
ATOM 867 C C . ILE A 1 114 ? -11.220 8.862 13.451 1.00 89.44 114 ILE A C 1
ATOM 869 O O . ILE A 1 114 ? -12.284 9.146 13.994 1.00 89.44 114 ILE A O 1
ATOM 873 N N . SER A 1 115 ? -10.062 8.916 14.104 1.00 84.19 115 SER A N 1
ATOM 874 C CA . SER A 1 115 ? -9.917 9.428 15.464 1.00 84.19 115 SER A CA 1
ATOM 875 C C . SER A 1 115 ? -9.196 10.769 15.469 1.00 84.19 115 SER A C 1
ATOM 877 O O . SER A 1 115 ? -8.618 11.168 14.468 1.00 84.19 115 SER A O 1
ATOM 879 N N . TYR A 1 116 ? -9.226 11.470 16.604 1.00 82.31 116 TYR A N 1
ATOM 880 C CA . TYR A 1 116 ? -8.409 12.669 16.832 1.00 82.31 116 TYR A CA 1
ATOM 881 C C . TYR A 1 116 ? -6.984 12.323 17.299 1.00 82.31 116 TYR A C 1
ATOM 883 O O . TYR A 1 116 ? -6.271 13.179 17.820 1.00 82.31 116 TYR A O 1
ATOM 891 N N . ASP A 1 117 ? -6.566 11.064 17.144 1.00 80.38 117 ASP A N 1
ATOM 892 C CA . ASP A 1 117 ? -5.282 10.601 17.649 1.00 80.38 117 ASP A CA 1
ATOM 893 C C . ASP A 1 117 ? -4.140 11.071 16.743 1.00 80.38 117 ASP A C 1
ATOM 895 O O . ASP A 1 117 ? -4.205 11.005 15.513 1.00 80.38 117 ASP A O 1
ATOM 899 N N . GLY A 1 118 ? -3.032 11.481 17.358 1.00 86.56 118 GLY A N 1
ATOM 900 C CA . GLY A 1 118 ? -1.784 11.700 16.634 1.00 86.56 118 GLY A CA 1
ATOM 901 C C . GLY A 1 118 ? -1.180 10.397 16.088 1.00 86.56 118 GLY A C 1
ATOM 902 O O . GLY A 1 118 ? -1.618 9.285 16.403 1.00 86.56 118 GLY A O 1
ATOM 903 N N . VAL A 1 119 ? -0.099 10.543 15.315 1.00 88.94 119 VAL A N 1
ATOM 904 C CA . VAL A 1 119 ? 0.675 9.435 14.718 1.00 88.94 119 VAL A CA 1
ATOM 905 C C . VAL A 1 119 ? 1.046 8.377 15.766 1.00 88.94 119 VAL A C 1
ATOM 907 O O . VAL A 1 119 ? 0.732 7.199 15.601 1.00 88.94 119 VAL A O 1
ATOM 910 N N . GLY A 1 120 ? 1.652 8.795 16.883 1.00 91.19 120 GLY A N 1
ATOM 911 C CA . GLY A 1 120 ? 2.119 7.877 17.928 1.00 91.19 120 GLY A CA 1
ATOM 912 C C . GLY A 1 120 ? 0.992 7.094 18.610 1.00 91.19 120 GLY A C 1
ATOM 913 O O . GLY A 1 120 ? 1.114 5.883 18.799 1.00 91.19 120 GLY A O 1
ATOM 914 N N . ASN A 1 121 ? -0.123 7.759 18.929 1.00 91.88 121 ASN A N 1
ATOM 915 C CA . ASN A 1 121 ? -1.282 7.115 19.552 1.00 91.88 121 ASN A CA 1
ATOM 916 C C . ASN A 1 121 ? -1.935 6.106 18.598 1.00 91.88 121 ASN A C 1
ATOM 918 O O . ASN A 1 121 ? -2.233 4.985 19.008 1.00 91.88 121 ASN A O 1
ATOM 922 N N . SER A 1 122 ? -2.056 6.447 17.312 1.00 92.81 122 SER A N 1
ATOM 923 C CA . SER A 1 122 ? -2.591 5.544 16.285 1.00 92.81 122 SER A CA 1
ATOM 924 C C . SER A 1 122 ? -1.726 4.292 16.101 1.00 92.81 122 SER A C 1
ATOM 926 O O . SER A 1 122 ? -2.250 3.179 16.028 1.00 92.81 122 SER A O 1
ATOM 928 N N . MET A 1 123 ? -0.396 4.444 16.085 1.00 93.81 123 MET A N 1
ATOM 929 C CA . MET A 1 123 ? 0.537 3.312 16.000 1.00 93.81 123 MET A CA 1
ATOM 930 C C . MET A 1 123 ? 0.479 2.422 17.244 1.00 93.81 123 MET A C 1
ATOM 932 O O . MET A 1 123 ? 0.449 1.197 17.119 1.00 93.81 123 MET A O 1
ATOM 936 N N . ARG A 1 124 ? 0.434 3.021 18.443 1.00 94.12 124 ARG A N 1
ATOM 937 C CA . ARG A 1 124 ? 0.324 2.283 19.710 1.00 94.12 124 ARG A CA 1
ATOM 938 C C . ARG A 1 124 ? -0.990 1.510 19.791 1.00 94.12 124 ARG A C 1
ATOM 940 O O . ARG A 1 124 ? -0.979 0.342 20.171 1.00 94.12 124 ARG A O 1
ATOM 947 N N . TRP A 1 125 ? -2.094 2.139 19.394 1.00 93.88 125 TRP A N 1
ATOM 948 C CA . TRP A 1 125 ? -3.399 1.491 19.297 1.00 93.88 125 TRP A CA 1
ATOM 949 C C . TRP A 1 125 ? -3.343 0.297 18.340 1.00 93.88 125 TRP A C 1
ATOM 951 O O . TRP A 1 125 ? -3.681 -0.817 18.729 1.00 93.88 125 TRP A O 1
ATOM 961 N N . SER A 1 126 ? -2.826 0.499 17.125 1.00 94.88 126 SER A N 1
ATOM 962 C CA . SER A 1 126 ? -2.720 -0.561 16.116 1.00 94.88 126 SER A CA 1
ATOM 963 C C . SER A 1 126 ? -1.884 -1.737 16.619 1.00 94.88 126 SER A C 1
ATOM 965 O O . SER A 1 126 ? -2.239 -2.895 16.408 1.00 94.88 126 SER A O 1
ATOM 967 N N . TRP A 1 127 ? -0.799 -1.454 17.344 1.00 94.44 127 TRP A N 1
ATOM 968 C CA . TRP A 1 127 ? 0.021 -2.479 17.977 1.00 94.44 127 TRP A CA 1
ATOM 969 C C . TRP A 1 127 ? -0.770 -3.285 19.009 1.00 94.44 127 TRP A C 1
ATOM 971 O O . TRP A 1 127 ? -0.852 -4.501 18.890 1.00 94.44 127 TRP A O 1
ATOM 981 N N . ALA A 1 128 ? -1.398 -2.643 19.992 1.00 93.81 128 ALA A N 1
ATOM 982 C CA . ALA A 1 128 ? -2.148 -3.365 21.021 1.00 93.81 128 ALA A CA 1
ATOM 983 C C . ALA A 1 128 ? -3.269 -4.226 20.412 1.00 93.81 128 ALA A C 1
ATOM 985 O O . ALA A 1 128 ? -3.412 -5.403 20.730 1.00 93.81 128 ALA A O 1
ATOM 986 N N . GLN A 1 129 ? -4.012 -3.665 19.460 1.00 93.56 129 GLN A N 1
ATOM 987 C CA . GLN A 1 129 ? -5.214 -4.306 18.938 1.00 93.56 129 GLN A CA 1
ATOM 988 C C . GLN A 1 129 ? -4.953 -5.438 17.942 1.00 93.56 129 GLN A C 1
ATOM 990 O O . GLN A 1 129 ? -5.761 -6.349 17.800 1.00 93.56 129 GLN A O 1
ATOM 995 N N . THR A 1 130 ? -3.818 -5.430 17.244 1.00 93.81 130 THR A N 1
ATOM 996 C CA . THR A 1 130 ? -3.501 -6.488 16.268 1.00 93.81 130 THR A CA 1
ATOM 997 C C . THR A 1 130 ? -2.881 -7.737 16.903 1.00 93.81 130 THR A C 1
ATOM 999 O O . THR A 1 130 ? -2.575 -8.691 16.189 1.00 93.81 130 THR A O 1
ATOM 1002 N N . GLU A 1 131 ? -2.650 -7.750 18.222 1.00 90.38 131 GLU A N 1
ATOM 1003 C CA . GLU A 1 131 ? -1.880 -8.812 18.896 1.00 90.38 131 GLU A CA 1
ATOM 1004 C C . GLU A 1 131 ? -2.602 -10.161 18.907 1.00 90.38 131 GLU A C 1
ATOM 1006 O O . GLU A 1 131 ? -1.987 -11.158 18.524 1.00 90.38 131 GLU A O 1
ATOM 1011 N N . PRO A 1 132 ? -3.916 -10.219 19.183 1.00 89.50 132 PRO A N 1
ATOM 1012 C CA . PRO A 1 132 ? -4.667 -11.470 19.091 1.00 89.50 132 PRO A CA 1
ATOM 1013 C C . PRO A 1 132 ? -4.775 -12.008 17.653 1.00 89.50 132 PRO A C 1
ATOM 1015 O O . PRO A 1 132 ? -5.063 -13.184 17.436 1.00 89.50 132 PRO A O 1
ATOM 1018 N N . TRP A 1 133 ? -4.533 -11.157 16.651 1.00 88.94 133 TRP A N 1
ATOM 1019 C CA . TRP A 1 133 ? -4.811 -11.437 15.242 1.00 88.94 133 TRP A CA 1
ATOM 1020 C C . TRP A 1 133 ? -3.581 -11.807 14.421 1.00 88.94 133 TRP A C 1
ATOM 1022 O O . TRP A 1 133 ? -3.673 -11.906 13.197 1.00 88.94 133 TRP A O 1
ATOM 1032 N N . GLN A 1 134 ? -2.437 -12.061 15.061 1.00 89.69 134 GLN A N 1
ATOM 1033 C CA . GLN A 1 134 ? -1.175 -12.328 14.365 1.00 89.69 134 GLN A CA 1
ATOM 1034 C C . GLN A 1 134 ? -1.297 -13.395 13.275 1.00 89.69 134 GLN A C 1
ATOM 1036 O O . GLN A 1 134 ? -0.830 -13.181 12.158 1.00 89.69 134 GLN A O 1
ATOM 1041 N N . ARG A 1 135 ? -1.948 -14.532 13.555 1.00 90.06 135 ARG A N 1
ATOM 1042 C CA . ARG A 1 135 ? -2.061 -15.630 12.583 1.00 90.06 135 ARG A CA 1
ATOM 1043 C C . ARG A 1 135 ? -2.933 -15.259 11.368 1.00 90.06 135 ARG A C 1
ATOM 1045 O O . ARG A 1 135 ? -2.440 -15.396 10.248 1.00 90.06 135 ARG A O 1
ATOM 1052 N N . PRO A 1 136 ? -4.182 -14.777 11.527 1.00 88.94 136 PRO A N 1
ATOM 1053 C CA . PRO A 1 136 ? -4.992 -14.307 10.398 1.00 88.94 136 PRO A CA 1
ATOM 1054 C C . PRO A 1 136 ? -4.329 -13.194 9.581 1.00 88.94 136 PRO A C 1
ATOM 1056 O O . PRO A 1 136 ? -4.381 -13.222 8.350 1.00 88.94 136 PRO A O 1
ATOM 1059 N N . LEU A 1 137 ? -3.681 -12.246 10.261 1.00 90.94 137 LEU A N 1
ATOM 1060 C CA . LEU A 1 137 ? -2.946 -11.148 9.641 1.00 90.94 137 LEU A CA 1
ATOM 1061 C C . LEU A 1 137 ? -1.744 -11.663 8.831 1.00 90.94 137 LEU A C 1
ATOM 1063 O O . LEU A 1 137 ? -1.611 -11.326 7.657 1.00 90.94 137 LEU A O 1
ATOM 1067 N N . SER A 1 138 ? -0.957 -12.590 9.385 1.00 90.81 138 SER A N 1
ATOM 1068 C CA . SER A 1 138 ? 0.177 -13.213 8.682 1.00 90.81 138 SER A CA 1
ATOM 1069 C C . SER A 1 138 ? -0.262 -13.914 7.395 1.00 90.81 138 SER A C 1
ATOM 1071 O O . SER A 1 138 ? 0.349 -13.731 6.347 1.00 90.81 138 SER A O 1
ATOM 1073 N N . VAL A 1 139 ? -1.361 -14.677 7.444 1.00 90.00 139 VAL A N 1
ATOM 1074 C CA . VAL A 1 139 ? -1.909 -15.355 6.255 1.00 90.00 139 VAL A CA 1
ATOM 1075 C C . VAL A 1 139 ? -2.407 -14.338 5.225 1.00 90.00 139 VAL A C 1
ATOM 1077 O O . VAL A 1 139 ? -2.177 -14.506 4.029 1.00 90.00 139 VAL A O 1
ATOM 1080 N N . GLY A 1 140 ? -3.065 -13.265 5.672 1.00 88.12 140 GLY A N 1
ATOM 1081 C CA . GLY A 1 140 ? -3.527 -12.190 4.793 1.00 88.12 140 GLY A CA 1
ATOM 1082 C C . GLY A 1 140 ? -2.390 -11.418 4.114 1.00 88.12 140 GLY A C 1
ATOM 1083 O O . GLY A 1 140 ? -2.596 -10.895 3.019 1.00 88.12 140 GLY A O 1
ATOM 1084 N N . MET A 1 141 ? -1.211 -11.387 4.739 1.00 89.19 141 MET A N 1
ATOM 1085 C CA . MET A 1 141 ? -0.015 -10.698 4.255 1.00 89.19 141 MET A CA 1
ATOM 1086 C C . MET A 1 141 ? 0.759 -11.494 3.186 1.00 89.19 141 MET A C 1
ATOM 1088 O O . MET A 1 141 ? 1.572 -10.917 2.468 1.00 89.19 141 MET A O 1
ATOM 1092 N N . LEU A 1 142 ? 0.478 -12.793 3.003 1.00 90.81 142 LEU A N 1
ATOM 1093 C CA . LEU A 1 142 ? 1.194 -13.635 2.033 1.00 90.81 142 LEU A CA 1
ATOM 1094 C C . LEU A 1 142 ? 1.105 -13.104 0.598 1.00 90.81 142 LEU A C 1
ATOM 1096 O O . LEU A 1 142 ? 2.119 -13.004 -0.079 1.00 90.81 142 LEU A O 1
ATOM 1100 N N . PHE A 1 143 ? -0.088 -12.734 0.133 1.00 90.12 143 PHE A N 1
ATOM 1101 C CA . PHE A 1 143 ? -0.260 -12.229 -1.232 1.00 90.12 143 PHE A CA 1
ATOM 1102 C C . PHE A 1 143 ? 0.482 -10.903 -1.495 1.00 90.12 143 PHE A C 1
ATOM 1104 O O . PHE A 1 143 ? 1.247 -10.858 -2.456 1.00 90.12 143 PHE A O 1
ATOM 1111 N N . PRO A 1 144 ? 0.353 -9.848 -0.660 1.00 87.38 144 PRO A N 1
ATOM 1112 C CA . PRO A 1 144 ? 1.124 -8.624 -0.873 1.00 87.38 144 PRO A CA 1
ATOM 1113 C C . PRO A 1 144 ? 2.637 -8.867 -0.799 1.00 87.38 144 PRO A C 1
ATOM 1115 O O . PRO A 1 144 ? 3.380 -8.267 -1.571 1.00 87.38 144 PRO A O 1
ATOM 1118 N N . VAL A 1 145 ? 3.099 -9.787 0.057 1.00 89.25 145 VAL A N 1
ATOM 1119 C CA . VAL A 1 145 ? 4.516 -10.188 0.113 1.00 89.25 145 VAL A CA 1
ATOM 1120 C C . VAL A 1 145 ? 4.960 -10.889 -1.168 1.00 89.25 145 VAL A C 1
ATOM 1122 O O . VAL A 1 145 ? 6.055 -10.615 -1.645 1.00 89.25 145 VAL A O 1
ATOM 1125 N N . LEU A 1 146 ? 4.128 -11.751 -1.758 1.00 91.38 146 LEU A N 1
ATOM 1126 C CA . LEU A 1 146 ? 4.427 -12.378 -3.048 1.00 91.38 146 LEU A CA 1
ATOM 1127 C C . LEU A 1 146 ? 4.513 -11.340 -4.173 1.00 91.38 146 LEU A C 1
ATOM 1129 O O . LEU A 1 146 ? 5.435 -11.411 -4.980 1.00 91.38 146 LEU A O 1
ATOM 1133 N N . CYS A 1 147 ? 3.612 -10.353 -4.204 1.00 90.62 147 CYS A N 1
ATOM 1134 C CA . CYS A 1 147 ? 3.684 -9.252 -5.168 1.00 90.62 147 CYS A CA 1
ATOM 1135 C C . CYS A 1 147 ? 4.949 -8.405 -4.974 1.00 90.62 147 CYS A C 1
ATOM 1137 O O . CYS A 1 147 ? 5.623 -8.093 -5.952 1.00 90.62 147 CYS A O 1
ATOM 1139 N N . LEU A 1 148 ? 5.305 -8.082 -3.725 1.00 84.56 148 LEU A N 1
ATOM 1140 C CA . LEU A 1 148 ? 6.544 -7.371 -3.408 1.00 84.56 148 LEU A CA 1
ATOM 1141 C C . LEU A 1 148 ? 7.767 -8.188 -3.848 1.00 84.56 148 LEU A C 1
ATOM 1143 O O . LEU A 1 148 ? 8.640 -7.673 -4.540 1.00 84.56 148 LEU A O 1
ATOM 1147 N N . GLY A 1 149 ? 7.799 -9.477 -3.514 1.00 86.69 149 GLY A N 1
ATOM 1148 C CA . GLY A 1 149 ? 8.855 -10.397 -3.921 1.00 86.69 149 GLY A CA 1
ATOM 1149 C C . GLY A 1 149 ? 9.004 -10.466 -5.439 1.00 86.69 149 GLY A C 1
ATOM 1150 O O . GLY A 1 149 ? 10.113 -10.332 -5.941 1.00 86.69 149 GLY A O 1
ATOM 1151 N N . ALA A 1 150 ? 7.897 -10.582 -6.176 1.00 87.31 150 ALA A N 1
ATOM 1152 C CA . ALA A 1 150 ? 7.901 -10.547 -7.635 1.00 87.31 150 ALA A CA 1
ATOM 1153 C C . ALA A 1 150 ? 8.413 -9.202 -8.177 1.00 87.31 150 ALA A C 1
ATOM 1155 O O . ALA A 1 150 ? 9.253 -9.195 -9.071 1.00 87.31 150 ALA A O 1
ATOM 1156 N N . SER A 1 151 ? 7.993 -8.073 -7.598 1.00 81.50 151 SER A N 1
ATOM 1157 C CA . SER A 1 151 ? 8.460 -6.744 -8.021 1.00 81.50 151 SER A CA 1
ATOM 1158 C C . SER A 1 151 ? 9.954 -6.499 -7.784 1.00 81.50 151 SER A C 1
ATOM 1160 O O . SER A 1 151 ? 10.533 -5.660 -8.460 1.00 81.50 151 SER A O 1
ATOM 1162 N N . LEU A 1 152 ? 10.586 -7.231 -6.859 1.00 83.31 152 LEU A N 1
ATOM 1163 C CA . LEU A 1 152 ? 12.028 -7.149 -6.600 1.00 83.31 152 LEU A CA 1
ATOM 1164 C C . LEU A 1 152 ? 12.815 -8.189 -7.405 1.00 83.31 152 LEU A C 1
ATOM 1166 O O . LEU A 1 152 ? 13.860 -7.882 -7.973 1.00 83.31 152 LEU A O 1
ATOM 1170 N N . ALA A 1 153 ? 12.315 -9.423 -7.462 1.00 83.12 153 ALA A N 1
ATOM 1171 C CA . ALA A 1 153 ? 12.988 -10.532 -8.125 1.00 83.12 153 ALA A CA 1
ATOM 1172 C C . ALA A 1 153 ? 12.979 -10.379 -9.647 1.00 83.12 153 ALA A C 1
ATOM 1174 O O . ALA A 1 153 ? 13.979 -10.674 -10.291 1.00 83.12 153 ALA A O 1
ATOM 1175 N N . VAL A 1 154 ? 11.872 -9.910 -10.229 1.00 78.12 154 VAL A N 1
ATOM 1176 C CA . VAL A 1 154 ? 11.728 -9.834 -11.687 1.00 78.12 154 VAL A CA 1
ATOM 1177 C C . VAL A 1 154 ? 12.696 -8.819 -12.306 1.00 78.12 154 VAL A C 1
ATOM 1179 O O . VAL A 1 154 ? 13.419 -9.225 -13.212 1.00 78.12 154 VAL A O 1
ATOM 1182 N N . PRO A 1 155 ? 12.823 -7.566 -11.820 1.00 76.69 155 PRO A N 1
ATOM 1183 C CA . PRO A 1 155 ? 13.833 -6.641 -12.338 1.00 76.69 155 PRO A CA 1
ATOM 1184 C C . PRO A 1 155 ? 15.266 -7.129 -12.121 1.00 76.69 155 PRO A C 1
ATOM 1186 O O . PRO A 1 155 ? 16.115 -6.929 -12.982 1.00 76.69 155 PRO A O 1
ATOM 1189 N N . ALA A 1 156 ? 15.539 -7.795 -10.994 1.00 82.12 156 ALA A N 1
ATOM 1190 C CA . ALA A 1 156 ? 16.858 -8.357 -10.718 1.00 82.12 156 ALA A CA 1
ATOM 1191 C C . ALA A 1 156 ? 17.208 -9.508 -11.672 1.00 82.12 156 ALA A C 1
ATOM 1193 O O . ALA A 1 156 ? 18.347 -9.621 -12.102 1.00 82.12 156 ALA A O 1
ATOM 1194 N N . ILE A 1 157 ? 16.245 -10.361 -12.025 1.00 79.62 157 ILE A N 1
ATOM 1195 C CA . ILE A 1 157 ? 16.436 -11.377 -13.064 1.00 79.62 157 ILE A CA 1
ATOM 1196 C C . ILE A 1 157 ? 16.644 -10.669 -14.403 1.00 79.62 157 ILE A C 1
ATOM 1198 O O . ILE A 1 157 ? 17.644 -10.913 -15.066 1.00 79.62 157 ILE A O 1
ATOM 1202 N N . TYR A 1 158 ? 15.751 -9.747 -14.757 1.00 76.81 158 TYR A N 1
ATOM 1203 C CA . TYR A 1 158 ? 15.767 -9.030 -16.027 1.00 76.81 158 TYR A CA 1
ATOM 1204 C C . TYR A 1 158 ? 17.086 -8.299 -16.298 1.00 76.81 158 TYR A C 1
ATOM 1206 O O . TYR A 1 158 ? 17.628 -8.411 -17.392 1.00 76.81 158 TYR A O 1
ATOM 1214 N N . SER A 1 159 ? 17.654 -7.608 -15.308 1.00 80.12 159 SER A N 1
ATOM 1215 C CA . SER A 1 159 ? 18.915 -6.877 -15.475 1.00 80.12 159 SER A CA 1
ATOM 1216 C C . SER A 1 159 ? 20.099 -7.774 -15.849 1.00 80.12 159 SER A C 1
ATOM 1218 O O . SER A 1 159 ? 21.042 -7.299 -16.473 1.00 80.12 159 SER A O 1
ATOM 1220 N N . ASN A 1 160 ? 20.043 -9.071 -15.533 1.00 82.50 160 ASN A N 1
ATOM 1221 C CA . ASN A 1 160 ? 21.054 -10.043 -15.955 1.00 82.50 160 ASN A CA 1
ATOM 1222 C C . ASN A 1 160 ? 20.854 -10.542 -17.398 1.00 82.50 160 ASN A C 1
ATOM 1224 O O . ASN A 1 160 ? 21.748 -11.183 -17.945 1.00 82.50 160 ASN A O 1
ATOM 1228 N N . PHE A 1 161 ? 19.698 -10.268 -18.008 1.00 80.94 161 PHE A N 1
ATOM 1229 C CA . PHE A 1 161 ? 19.338 -10.720 -19.355 1.00 80.94 161 PHE A CA 1
ATOM 1230 C C . PHE A 1 161 ? 18.998 -9.577 -20.318 1.00 80.94 161 PHE A C 1
ATOM 1232 O O . PHE A 1 161 ? 18.675 -9.856 -21.464 1.00 80.94 161 PHE A O 1
ATOM 1239 N N . VAL A 1 162 ? 19.099 -8.312 -19.893 1.00 76.56 162 VAL A N 1
ATOM 1240 C CA . VAL A 1 162 ? 18.662 -7.134 -20.666 1.00 76.56 162 VAL A CA 1
ATOM 1241 C C . VAL A 1 162 ? 19.321 -7.022 -22.045 1.00 76.56 162 VAL A C 1
ATOM 1243 O O . VAL A 1 162 ? 18.693 -6.551 -22.982 1.00 76.56 162 VAL A O 1
ATOM 1246 N N . GLU A 1 163 ? 20.552 -7.518 -22.199 1.00 80.75 163 GLU A N 1
ATOM 1247 C CA . GLU A 1 163 ? 21.274 -7.538 -23.482 1.00 80.75 163 GLU A CA 1
ATOM 1248 C C . GLU A 1 163 ? 20.661 -8.497 -24.523 1.00 80.75 163 GLU A C 1
ATOM 1250 O O . GLU A 1 163 ? 21.014 -8.436 -25.698 1.00 80.75 163 GLU A O 1
ATOM 1255 N N . TYR A 1 164 ? 19.754 -9.385 -24.105 1.00 81.69 164 TYR A N 1
ATOM 1256 C CA . TYR A 1 164 ? 19.120 -10.406 -24.945 1.00 81.69 164 TYR A CA 1
ATOM 1257 C C . TYR A 1 164 ? 17.646 -10.119 -25.250 1.00 81.69 164 TYR A C 1
ATOM 1259 O O . TYR A 1 164 ? 16.979 -10.981 -25.818 1.00 81.69 164 TYR A O 1
ATOM 1267 N N . VAL A 1 165 ? 17.137 -8.955 -24.848 1.00 82.62 165 VAL A N 1
ATOM 1268 C CA . VAL A 1 165 ? 15.712 -8.618 -24.899 1.00 82.62 165 VAL A CA 1
ATOM 1269 C C . VAL A 1 165 ? 15.496 -7.490 -25.901 1.00 82.62 165 VAL A C 1
ATOM 1271 O O . VAL A 1 165 ? 16.231 -6.503 -25.890 1.00 82.62 165 VAL A O 1
ATOM 1274 N N . ASP A 1 166 ? 14.498 -7.631 -26.771 1.00 88.44 166 ASP A N 1
ATOM 1275 C CA . ASP A 1 166 ? 14.117 -6.562 -27.700 1.00 88.44 166 ASP A CA 1
ATOM 1276 C C . ASP A 1 166 ? 13.198 -5.505 -27.050 1.00 88.44 166 ASP A C 1
ATOM 1278 O O . ASP A 1 166 ? 12.679 -5.677 -25.944 1.00 88.44 166 ASP A O 1
ATOM 1282 N N . ASP A 1 167 ? 12.966 -4.389 -27.744 1.00 86.06 167 ASP A N 1
ATOM 1283 C CA . ASP A 1 167 ? 12.148 -3.284 -27.222 1.00 86.06 167 ASP A CA 1
ATOM 1284 C C . ASP A 1 167 ? 10.700 -3.702 -26.897 1.00 86.06 167 ASP A C 1
ATOM 1286 O O . ASP A 1 167 ? 10.072 -3.161 -25.981 1.00 86.06 167 ASP A O 1
ATOM 1290 N N . THR A 1 168 ? 10.145 -4.668 -27.638 1.00 89.25 168 THR A N 1
ATOM 1291 C CA . THR A 1 168 ? 8.766 -5.138 -27.432 1.00 89.25 168 THR A CA 1
ATOM 1292 C C . THR A 1 168 ? 8.681 -5.993 -26.176 1.00 89.25 168 THR A C 1
ATOM 1294 O O . THR A 1 168 ? 7.780 -5.814 -25.353 1.00 89.25 168 THR A O 1
ATOM 1297 N N . GLU A 1 169 ? 9.629 -6.907 -26.005 1.00 87.81 169 GLU A N 1
ATOM 1298 C CA . GLU A 1 169 ? 9.758 -7.732 -24.817 1.00 87.81 169 GLU A CA 1
ATOM 1299 C C . GLU A 1 169 ? 10.022 -6.869 -23.576 1.00 87.81 169 GLU A C 1
ATOM 1301 O O . GLU A 1 169 ? 9.382 -7.089 -22.546 1.00 87.81 169 GLU A O 1
ATOM 1306 N N . PHE A 1 170 ? 10.867 -5.836 -23.673 1.00 86.62 170 PHE A N 1
ATOM 1307 C CA . PHE A 1 170 ? 11.082 -4.879 -22.585 1.00 86.62 170 PHE A CA 1
ATOM 1308 C C . PHE A 1 170 ? 9.789 -4.157 -22.184 1.00 86.62 170 PHE A C 1
ATOM 1310 O O . PHE A 1 170 ? 9.458 -4.089 -20.996 1.00 86.62 170 PHE A O 1
ATOM 1317 N N . ALA A 1 171 ? 9.007 -3.673 -23.154 1.00 88.62 171 ALA A N 1
ATOM 1318 C CA . ALA A 1 171 ? 7.730 -3.019 -22.877 1.00 88.62 171 ALA A CA 1
ATOM 1319 C C . ALA A 1 171 ? 6.731 -3.969 -22.187 1.00 88.62 171 ALA A C 1
ATOM 1321 O O . ALA A 1 171 ? 6.081 -3.587 -21.211 1.00 88.62 171 ALA A O 1
ATOM 1322 N N . LEU A 1 172 ? 6.631 -5.225 -22.641 1.00 90.56 172 LEU A N 1
ATOM 1323 C CA . LEU A 1 172 ? 5.795 -6.245 -21.995 1.00 90.56 172 LEU A CA 1
ATOM 1324 C C . LEU A 1 172 ? 6.262 -6.545 -20.565 1.00 90.56 172 LEU A C 1
ATOM 1326 O O . LEU A 1 172 ? 5.431 -6.692 -19.662 1.00 90.56 172 LEU A O 1
ATOM 1330 N N . TRP A 1 173 ? 7.575 -6.588 -20.343 1.00 87.25 173 TRP A N 1
ATOM 1331 C CA . TRP A 1 173 ? 8.157 -6.756 -19.017 1.00 87.25 173 TRP A CA 1
ATOM 1332 C C . TRP A 1 173 ? 7.825 -5.598 -18.088 1.00 87.25 173 TRP A C 1
ATOM 1334 O O . TRP A 1 173 ? 7.386 -5.846 -16.966 1.00 87.25 173 TRP A O 1
ATOM 1344 N N . SER A 1 174 ? 7.965 -4.358 -18.556 1.00 89.75 174 SER A N 1
ATOM 1345 C CA . SER A 1 174 ? 7.601 -3.170 -17.783 1.00 89.75 174 SER A CA 1
ATOM 1346 C C . SER A 1 174 ? 6.108 -3.162 -17.428 1.00 89.75 174 SER A C 1
ATOM 1348 O O . SER A 1 174 ? 5.741 -2.878 -16.286 1.00 89.75 174 SER A O 1
ATOM 1350 N N . ILE A 1 175 ? 5.226 -3.553 -18.358 1.00 93.31 175 ILE A N 1
ATOM 1351 C CA . ILE A 1 175 ? 3.785 -3.693 -18.079 1.00 93.31 175 ILE A CA 1
ATOM 1352 C C . ILE A 1 175 ? 3.552 -4.717 -16.968 1.00 93.31 175 ILE A C 1
ATOM 1354 O O . ILE A 1 175 ? 2.777 -4.467 -16.041 1.00 93.31 175 ILE A O 1
ATOM 1358 N N . PHE A 1 176 ? 4.222 -5.866 -17.042 1.00 91.69 176 PHE A N 1
ATOM 1359 C CA . PHE A 1 176 ? 4.079 -6.921 -16.050 1.00 91.69 176 PHE A CA 1
ATOM 1360 C C . PHE A 1 176 ? 4.589 -6.490 -14.668 1.00 91.69 176 PHE A C 1
ATOM 1362 O O . PHE A 1 176 ? 3.858 -6.621 -13.685 1.00 91.69 176 PHE A O 1
ATOM 1369 N N . THR A 1 177 ? 5.808 -5.955 -14.568 1.00 91.12 177 THR A 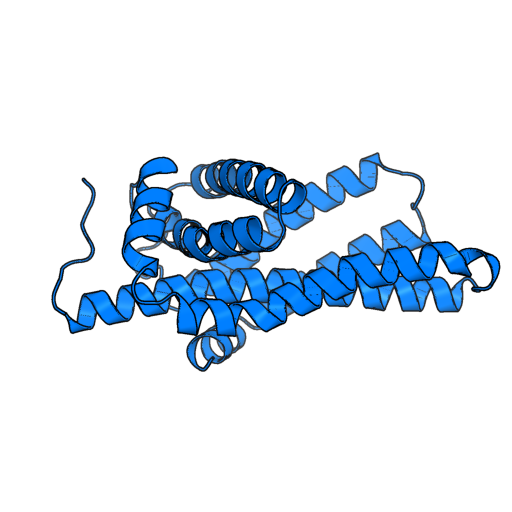N 1
ATOM 1370 C CA . THR A 1 177 ? 6.419 -5.569 -13.285 1.00 91.12 177 THR A CA 1
ATOM 1371 C C . THR A 1 177 ? 5.653 -4.439 -12.611 1.00 91.12 177 THR A C 1
ATOM 1373 O O . THR A 1 177 ? 5.294 -4.565 -11.436 1.00 91.12 177 THR A O 1
ATOM 1376 N N . ASN A 1 178 ? 5.329 -3.377 -13.352 1.00 93.62 178 ASN A N 1
ATOM 1377 C CA . ASN A 1 178 ? 4.555 -2.259 -12.825 1.00 93.62 178 ASN A CA 1
ATOM 1378 C C . ASN A 1 178 ? 3.119 -2.682 -12.497 1.00 93.62 178 ASN A C 1
ATOM 1380 O O . ASN A 1 178 ? 2.591 -2.293 -11.459 1.00 93.62 178 ASN A O 1
ATOM 1384 N N . GLY A 1 179 ? 2.505 -3.550 -13.307 1.00 95.31 179 GLY A N 1
ATOM 1385 C CA . GLY A 1 179 ? 1.194 -4.133 -13.019 1.00 95.31 179 GLY A CA 1
ATOM 1386 C C . GLY A 1 179 ? 1.176 -4.921 -11.709 1.00 95.31 179 GLY A C 1
ATOM 1387 O O . GLY A 1 179 ? 0.319 -4.697 -10.851 1.00 95.31 179 GLY A O 1
ATOM 1388 N N . VAL A 1 180 ? 2.152 -5.812 -11.512 1.00 94.44 180 VAL A N 1
ATOM 1389 C CA . VAL A 1 180 ? 2.299 -6.604 -10.281 1.00 94.44 180 VAL A CA 1
ATOM 1390 C C . VAL A 1 180 ? 2.565 -5.709 -9.071 1.00 94.44 180 VAL A C 1
ATOM 1392 O O . VAL A 1 180 ? 1.977 -5.939 -8.012 1.00 94.44 180 VAL A O 1
ATOM 1395 N N . MET A 1 181 ? 3.396 -4.674 -9.216 1.00 92.44 181 MET A N 1
ATOM 1396 C CA . MET A 1 181 ? 3.679 -3.721 -8.143 1.00 92.44 181 MET A CA 1
ATOM 1397 C C . MET A 1 181 ? 2.425 -2.931 -7.748 1.00 92.44 181 MET A C 1
ATOM 1399 O O . MET A 1 181 ? 2.087 -2.868 -6.562 1.00 92.44 181 MET A O 1
ATOM 1403 N N . SER A 1 182 ? 1.679 -2.407 -8.725 1.00 95.50 182 SER A N 1
ATOM 1404 C CA . SER A 1 182 ? 0.419 -1.696 -8.494 1.00 95.50 182 SER A CA 1
ATOM 1405 C C . SER A 1 182 ? -0.627 -2.589 -7.821 1.00 95.50 182 SER A C 1
ATOM 1407 O O . SER A 1 182 ? -1.270 -2.170 -6.857 1.00 95.50 182 SER A O 1
ATOM 1409 N N . ILE A 1 183 ? -0.771 -3.843 -8.266 1.00 95.44 183 ILE A N 1
ATOM 1410 C CA . ILE A 1 183 ? -1.655 -4.837 -7.632 1.00 95.44 183 ILE A CA 1
ATOM 1411 C C . ILE A 1 183 ? -1.213 -5.116 -6.192 1.00 95.44 183 ILE A C 1
ATOM 1413 O O . ILE A 1 183 ? -2.050 -5.152 -5.287 1.00 95.44 183 ILE A O 1
ATOM 1417 N N . GLY A 1 184 ? 0.092 -5.282 -5.966 1.00 94.12 184 GLY A N 1
ATOM 1418 C CA . GLY A 1 184 ? 0.665 -5.490 -4.641 1.00 94.12 184 GLY A CA 1
ATOM 1419 C C . GLY A 1 184 ? 0.339 -4.344 -3.686 1.00 94.12 184 GLY A C 1
ATOM 1420 O O . GLY A 1 184 ? -0.130 -4.589 -2.574 1.00 94.12 184 GLY A O 1
ATOM 1421 N N . PHE A 1 185 ? 0.504 -3.098 -4.136 1.00 94.19 185 PHE A N 1
ATOM 1422 C CA . PHE A 1 185 ? 0.192 -1.913 -3.337 1.00 94.19 185 PHE A CA 1
ATOM 1423 C C . PHE A 1 185 ? -1.303 -1.794 -3.020 1.00 94.19 185 PHE A C 1
ATOM 1425 O O . PHE A 1 185 ? -1.682 -1.554 -1.867 1.00 94.19 185 PHE A O 1
ATOM 1432 N N . VAL A 1 186 ? -2.172 -2.008 -4.016 1.00 96.38 186 VAL A N 1
ATOM 1433 C CA . VAL A 1 186 ? -3.625 -2.052 -3.794 1.00 96.38 186 VAL A CA 1
ATOM 1434 C C . VAL A 1 186 ? -3.955 -3.078 -2.729 1.00 96.38 186 VAL A C 1
ATOM 1436 O O . VAL A 1 186 ? -4.691 -2.787 -1.786 1.00 96.38 186 VAL A O 1
ATOM 1439 N N . TRP A 1 187 ? -3.409 -4.282 -2.863 1.00 95.12 187 TRP A N 1
ATOM 1440 C CA . TRP A 1 187 ? -3.730 -5.359 -1.951 1.00 95.12 187 TRP A CA 1
ATOM 1441 C C . TRP A 1 187 ? -3.189 -5.110 -0.544 1.00 95.12 187 TRP A C 1
ATOM 1443 O O . TRP A 1 187 ? -3.862 -5.448 0.426 1.00 95.12 187 TRP A O 1
ATOM 1453 N N . LEU A 1 188 ? -2.029 -4.462 -0.411 1.00 94.50 188 LEU A N 1
ATOM 1454 C CA . LEU A 1 188 ? -1.493 -4.022 0.877 1.00 94.50 188 LEU A CA 1
ATOM 1455 C C . LEU A 1 188 ? -2.408 -2.983 1.546 1.00 94.50 188 LEU A C 1
ATOM 1457 O O . LEU A 1 188 ? -2.673 -3.064 2.746 1.00 94.50 188 LEU A O 1
ATOM 1461 N N . THR A 1 189 ? -2.955 -2.055 0.759 1.00 95.75 189 THR A N 1
ATOM 1462 C CA . THR A 1 189 ? -3.901 -1.037 1.239 1.00 95.75 189 THR A CA 1
ATOM 1463 C C . THR A 1 189 ? -5.215 -1.683 1.681 1.00 95.75 189 THR A C 1
ATOM 1465 O O . THR A 1 189 ? -5.685 -1.455 2.796 1.00 95.75 189 THR A O 1
ATOM 1468 N N . VAL A 1 190 ? -5.780 -2.567 0.851 1.00 95.94 190 VAL A N 1
ATOM 1469 C CA . VAL A 1 190 ? -6.971 -3.368 1.179 1.00 95.94 190 VAL A CA 1
ATOM 1470 C C . VAL A 1 190 ? -6.732 -4.210 2.429 1.00 95.94 190 VAL A C 1
ATOM 1472 O O . VAL A 1 190 ? -7.611 -4.309 3.282 1.00 95.94 190 VAL A O 1
ATOM 1475 N N . TYR A 1 191 ? -5.550 -4.812 2.555 1.00 95.12 191 TYR A N 1
ATOM 1476 C CA . TYR A 1 191 ? -5.150 -5.585 3.721 1.00 95.12 191 TYR A CA 1
ATOM 1477 C C . TYR A 1 191 ? -5.159 -4.722 4.991 1.00 95.12 191 TYR A C 1
ATOM 1479 O O . TYR A 1 191 ? -5.760 -5.135 5.981 1.00 95.12 191 TYR A O 1
ATOM 1487 N N . GLY A 1 192 ? -4.577 -3.518 4.954 1.00 95.19 192 GLY A N 1
ATOM 1488 C CA . GLY A 1 192 ? -4.568 -2.594 6.092 1.00 95.19 192 GLY A CA 1
ATOM 1489 C C . GLY A 1 192 ? -5.969 -2.164 6.528 1.00 95.19 192 GLY A C 1
ATOM 1490 O O . GLY A 1 192 ? -6.305 -2.246 7.710 1.00 95.19 192 GLY A O 1
ATOM 1491 N N . VAL A 1 193 ? -6.826 -1.798 5.568 1.00 95.75 193 VAL A N 1
ATOM 1492 C CA . VAL A 1 193 ? -8.228 -1.430 5.832 1.00 95.75 193 VAL A CA 1
ATOM 1493 C C . VAL A 1 193 ? -9.031 -2.624 6.361 1.00 95.75 193 VAL A C 1
ATOM 1495 O O . VAL A 1 193 ? -9.803 -2.486 7.309 1.00 95.75 193 VAL A O 1
ATOM 1498 N N . ALA A 1 194 ? -8.830 -3.818 5.800 1.00 94.31 194 ALA A N 1
ATOM 1499 C CA . ALA A 1 194 ? -9.503 -5.033 6.255 1.00 94.31 194 ALA A CA 1
ATOM 1500 C C . ALA A 1 194 ? -9.084 -5.435 7.673 1.00 94.31 194 ALA A C 1
ATOM 1502 O O . ALA A 1 194 ? -9.929 -5.858 8.457 1.00 94.31 194 ALA A O 1
ATOM 1503 N N . ALA A 1 195 ? -7.795 -5.311 7.994 1.00 94.19 195 ALA A N 1
ATOM 1504 C CA . ALA A 1 195 ? -7.263 -5.581 9.322 1.00 94.19 195 ALA A CA 1
ATOM 1505 C C . ALA A 1 195 ? -7.849 -4.614 10.359 1.00 94.19 195 ALA A C 1
ATOM 1507 O O . ALA A 1 195 ? -8.261 -5.048 11.430 1.00 94.19 195 ALA A O 1
ATOM 1508 N N . PHE A 1 196 ? -7.971 -3.331 10.010 1.00 94.56 196 PHE A N 1
ATOM 1509 C CA . PHE A 1 196 ? -8.654 -2.348 10.846 1.00 94.56 196 PHE A CA 1
ATOM 1510 C C . PHE A 1 196 ? -10.124 -2.705 11.092 1.00 94.56 196 PHE A C 1
ATOM 1512 O O . PHE A 1 196 ? -10.561 -2.740 12.238 1.00 94.56 196 PHE A O 1
ATOM 1519 N N . LYS A 1 197 ? -10.874 -3.029 10.031 1.00 91.94 197 LYS A N 1
ATOM 1520 C CA . LYS A 1 197 ? -12.287 -3.417 10.143 1.00 91.94 197 LYS A CA 1
ATOM 1521 C C . LYS A 1 197 ? -12.481 -4.624 11.061 1.00 91.94 197 LYS A C 1
ATOM 1523 O O . LYS A 1 197 ? -13.328 -4.596 11.939 1.00 91.94 197 LYS A O 1
ATOM 1528 N N . LEU A 1 198 ? -11.647 -5.644 10.888 1.00 90.12 198 LEU A N 1
ATOM 1529 C CA . LEU A 1 198 ? -11.679 -6.861 11.693 1.00 90.12 198 LEU A CA 1
ATOM 1530 C C . LEU A 1 198 ? -11.401 -6.598 13.181 1.00 90.12 198 LEU A C 1
ATOM 1532 O O . LEU A 1 198 ? -12.039 -7.211 14.031 1.00 90.12 198 LEU A O 1
ATOM 1536 N N . VAL A 1 199 ? -10.503 -5.663 13.496 1.00 88.94 199 VAL A N 1
ATOM 1537 C CA . VAL A 1 199 ? -10.284 -5.210 14.876 1.00 88.94 199 VAL A CA 1
ATOM 1538 C C . VAL A 1 199 ? -11.521 -4.488 15.423 1.00 88.94 199 VAL A C 1
ATOM 1540 O O . VAL A 1 199 ? -11.953 -4.786 16.531 1.00 88.94 199 VAL A O 1
ATOM 1543 N N . CYS A 1 200 ? -12.113 -3.567 14.657 1.00 87.19 200 CYS A N 1
ATOM 1544 C CA . CYS A 1 200 ? -13.294 -2.819 15.099 1.00 87.19 200 CYS A CA 1
ATOM 1545 C C . CYS A 1 200 ? -14.518 -3.711 15.342 1.00 87.19 200 CYS A C 1
ATOM 1547 O O . CYS A 1 200 ? -15.219 -3.504 16.330 1.00 87.19 200 CYS A O 1
ATOM 1549 N N . ASP A 1 201 ? -14.757 -4.693 14.471 1.00 84.44 201 ASP A N 1
ATOM 1550 C CA . ASP A 1 201 ? -15.883 -5.623 14.600 1.00 84.44 201 ASP A CA 1
ATOM 1551 C C . ASP A 1 201 ? -15.759 -6.451 15.897 1.00 84.44 201 ASP A C 1
ATOM 1553 O O . ASP A 1 201 ? -16.737 -6.617 16.621 1.00 84.44 201 ASP A O 1
ATOM 1557 N N . GLN A 1 202 ? -14.544 -6.877 16.271 1.00 80.06 202 GLN A N 1
ATOM 1558 C CA . GLN A 1 202 ? -14.315 -7.584 17.537 1.00 80.06 202 GLN A CA 1
ATOM 1559 C C . GLN A 1 202 ? -14.617 -6.713 18.759 1.00 80.06 202 GLN A C 1
ATOM 1561 O O . GLN A 1 202 ? -15.240 -7.182 19.706 1.00 80.06 202 GLN A O 1
ATOM 1566 N N . THR A 1 203 ? -14.158 -5.460 18.752 1.00 74.94 203 THR A N 1
ATOM 1567 C CA . THR A 1 203 ? -14.395 -4.511 19.848 1.00 74.94 203 THR A CA 1
ATOM 1568 C C . THR A 1 203 ? -15.896 -4.254 20.042 1.00 74.94 203 THR A C 1
ATOM 1570 O O . THR A 1 203 ? -16.372 -4.160 21.170 1.00 74.94 203 THR A O 1
ATOM 1573 N N . ALA A 1 204 ? -16.663 -4.216 18.947 1.00 70.94 204 ALA A N 1
ATOM 1574 C CA . ALA A 1 204 ? -18.119 -4.117 19.006 1.00 70.94 204 ALA A CA 1
ATOM 1575 C C . ALA A 1 204 ? -18.767 -5.371 19.625 1.00 70.94 204 ALA A C 1
ATOM 1577 O O . ALA A 1 204 ? -19.646 -5.237 20.476 1.00 70.94 204 ALA A O 1
ATOM 1578 N N . ASP A 1 205 ? -18.305 -6.569 19.254 1.00 70.88 205 ASP A N 1
ATOM 1579 C CA . ASP A 1 205 ? -18.819 -7.839 19.786 1.00 70.88 205 ASP A CA 1
ATOM 1580 C C . ASP A 1 205 ? -18.512 -8.030 21.282 1.00 70.88 205 ASP A C 1
ATOM 1582 O O . ASP A 1 205 ? -19.304 -8.634 22.008 1.00 70.88 205 ASP A O 1
ATOM 1586 N N . THR A 1 206 ? -17.381 -7.508 21.770 1.00 73.75 206 THR A N 1
ATOM 1587 C CA . THR A 1 206 ? -17.014 -7.571 23.196 1.00 73.75 206 THR A CA 1
ATOM 1588 C C . THR A 1 206 ? -17.676 -6.484 24.045 1.00 73.75 206 THR A C 1
ATOM 1590 O O . THR A 1 206 ? -17.576 -6.532 25.271 1.00 73.75 206 THR A O 1
ATOM 1593 N N . GLY A 1 207 ? -18.364 -5.514 23.430 1.00 60.25 207 GLY A N 1
ATOM 1594 C CA . GLY A 1 207 ? -18.973 -4.377 24.126 1.00 60.25 207 GLY A CA 1
ATOM 1595 C C . GLY A 1 207 ? -17.956 -3.401 24.730 1.00 60.25 207 GLY A C 1
ATOM 1596 O O . GLY A 1 207 ? -18.342 -2.475 25.447 1.00 60.25 207 GLY A O 1
ATOM 1597 N N . GLU A 1 208 ? -16.664 -3.581 24.448 1.00 63.19 208 GLU A N 1
ATOM 1598 C CA . GLU A 1 208 ? -15.649 -2.592 24.782 1.00 63.19 208 GLU A CA 1
ATOM 1599 C C . GLU A 1 208 ? -15.858 -1.400 23.846 1.00 63.19 208 GLU A C 1
ATOM 1601 O O . GLU A 1 208 ? -15.814 -1.530 22.627 1.00 63.19 208 GLU A O 1
ATOM 1606 N N . ALA A 1 209 ? -16.136 -0.213 24.383 1.00 57.38 209 ALA A N 1
ATOM 1607 C CA . ALA A 1 209 ? -16.181 0.972 23.537 1.00 57.38 209 ALA A CA 1
ATOM 1608 C C . ALA A 1 209 ? -14.808 1.143 22.868 1.00 57.38 209 ALA A C 1
ATOM 1610 O O . ALA A 1 209 ? -13.785 1.088 23.555 1.00 57.38 209 ALA A O 1
ATOM 1611 N N . LEU A 1 210 ? -14.774 1.388 21.548 1.00 57.50 210 LEU A N 1
ATOM 1612 C CA . LEU A 1 210 ? -13.556 1.867 20.888 1.00 57.50 210 LEU A CA 1
ATOM 1613 C C . LEU A 1 210 ? 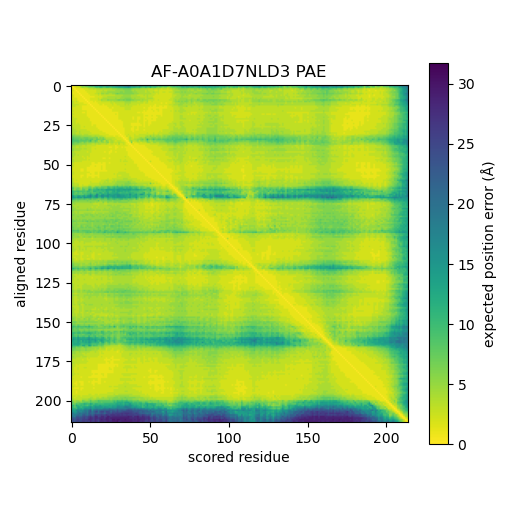-13.055 3.051 21.719 1.00 57.50 210 LEU A C 1
ATOM 1615 O O . LEU A 1 210 ? -13.809 4.021 21.830 1.00 57.50 210 LEU A O 1
ATOM 1619 N N . PRO A 1 211 ? -11.855 2.990 22.329 1.00 48.44 211 PRO A N 1
ATOM 1620 C CA . PRO A 1 211 ? -11.434 4.014 23.266 1.00 48.44 211 PRO A CA 1
A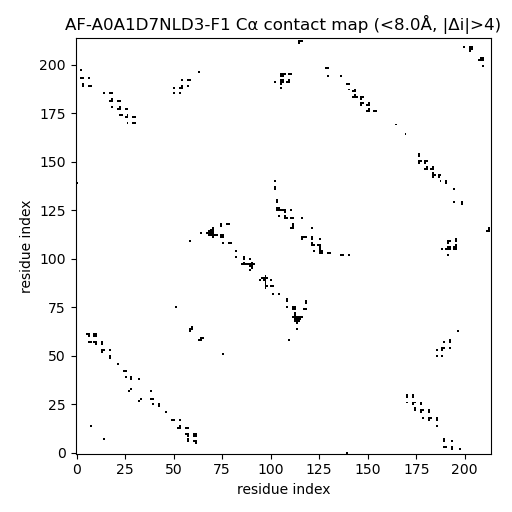TOM 1621 C C . PRO A 1 211 ? -11.488 5.364 22.554 1.00 48.44 211 PRO A C 1
ATOM 1623 O O . PRO A 1 211 ? -10.755 5.635 21.590 1.00 48.44 211 PRO A O 1
ATOM 1626 N N . ALA A 1 212 ? -12.449 6.177 22.984 1.00 44.44 212 ALA A N 1
ATOM 1627 C CA . ALA A 1 212 ? -12.550 7.563 22.602 1.00 44.44 212 ALA A CA 1
ATOM 1628 C C . ALA A 1 212 ? -11.371 8.244 23.288 1.00 44.44 212 ALA A C 1
ATOM 1630 O O . ALA A 1 212 ? -11.420 8.436 24.495 1.00 44.44 212 ALA A O 1
ATOM 1631 N N . SER A 1 213 ? -10.307 8.484 22.514 1.00 39.34 213 SER A N 1
ATOM 1632 C CA . SER A 1 213 ? -9.195 9.397 22.809 1.00 39.34 213 SER A CA 1
ATOM 1633 C C . SER A 1 213 ? -8.754 9.451 24.279 1.00 39.34 213 SER A C 1
ATOM 1635 O O . SER A 1 213 ? -9.372 10.148 25.085 1.00 39.34 213 SER A O 1
ATOM 1637 N N . VAL A 1 214 ? -7.637 8.789 24.597 1.00 36.69 214 VAL A N 1
ATOM 1638 C CA . VAL A 1 214 ? -6.798 9.205 25.735 1.00 36.69 214 VAL A CA 1
ATOM 1639 C C . VAL A 1 214 ? -5.788 10.227 25.236 1.00 36.69 214 VAL A C 1
ATOM 1641 O O . VAL A 1 214 ? -5.120 9.927 24.216 1.00 36.69 214 VAL A O 1
#

Mean predicted aligned error: 5.27 Å

pLDDT: mean 88.45, std 9.53, range [36.69, 97.94]

Radius of gyration: 18.2 Å; Cα contacts (8 Å, |Δi|>4): 207; chains: 1; bounding box: 41×32×53 Å

Foldseek 3Di:
DVLLVVLCVLQVVLLVCLLVVQLVQQLCCQQPPVPPVVSVVVSVVVNVVSLVVSLVSSCVSSVNAVVFWPDDPVQLVVLVVVLCVVLVVLCVVPVVRSLQLLLQLLLLSSVVGRAVDHSVVSSVVSNVLCVVVSVVSVVLCVLLVVLVVCLVVLVVVCVVCVVVDDSVRSSVSSSVSSSSNSNSSSSSSSSSSSSNVVSVVVCVVVVPPPPRDD